Protein AF-A0A9R1AEX3-F1 (afdb_monomer_lite)

Foldseek 3Di:
DVVVVVVVVVVVVVVVVVVVVVVVVVLVVLVVLLVVLVVLLVVLLVVVVVQVVLCDPVNCVPPVVVVLVVLSVVLVVLVVVLVVLVVQLDPVPDPCVVVDPPVPDPRPDSVVSSVSSVVSSVSSVVSVVVCVVVVSPVVSPDPPDDPDDDDDDDDDDDDDDDDDDDDDDDDDDDPPDDDDDDDD

Sequence (184 aa):
MADLVVGLAKSVVEGALTKAQAAIGEEAQLRESAQRDLVFITGEFEMMHSFLNVATAERVENKVVMTWVRQVRELAYDVEDCIEFVVHLDPKTGWWWRMVPSWCIGLPPLDEAVSEIEQLKARVNDVSTRNSRYNLISDSGSKAAVMQQQMAVPGASLGAPAFNMLAESRDAARRQQGLGISPS

Structure (mmCIF, N/CA/C/O backbone):
data_AF-A0A9R1AEX3-F1
#
_entry.id   AF-A0A9R1AEX3-F1
#
loop_
_atom_site.group_PDB
_atom_site.id
_atom_site.type_symbol
_atom_site.label_atom_id
_atom_site.label_alt_id
_atom_site.label_comp_id
_atom_site.label_asym_id
_atom_site.label_entity_id
_atom_site.label_seq_id
_atom_site.pdbx_PDB_ins_code
_atom_site.Cartn_x
_atom_site.Cartn_y
_atom_site.Cartn_z
_atom_site.occupancy
_atom_site.B_iso_or_equiv
_atom_site.auth_seq_id
_atom_site.auth_comp_id
_atom_site.auth_asym_id
_atom_site.auth_atom_id
_atom_site.pdbx_PDB_model_num
ATOM 1 N N . MET A 1 1 ? 35.561 0.125 -42.944 1.00 73.31 1 MET A N 1
ATOM 2 C CA . MET A 1 1 ? 34.476 1.019 -42.468 1.00 73.31 1 MET A CA 1
ATOM 3 C C . MET A 1 1 ? 33.272 0.219 -41.968 1.00 73.31 1 MET A C 1
ATOM 5 O O . MET A 1 1 ? 32.764 0.556 -40.910 1.00 73.31 1 MET A O 1
ATOM 9 N N . ALA A 1 2 ? 32.867 -0.862 -42.652 1.00 84.75 2 ALA A N 1
ATOM 10 C CA . ALA A 1 2 ? 31.771 -1.737 -42.215 1.00 84.75 2 ALA A CA 1
ATOM 11 C C . ALA A 1 2 ? 31.976 -2.354 -40.814 1.00 84.75 2 ALA A C 1
ATOM 13 O O . ALA A 1 2 ? 31.072 -2.267 -39.993 1.00 84.75 2 ALA A O 1
ATOM 14 N N . ASP A 1 3 ? 33.168 -2.870 -40.495 1.00 91.69 3 ASP A N 1
ATOM 15 C CA . ASP A 1 3 ? 33.432 -3.502 -39.186 1.00 91.69 3 ASP A CA 1
ATOM 16 C C . ASP A 1 3 ? 33.276 -2.540 -38.001 1.00 91.69 3 ASP A C 1
ATOM 18 O O . ASP A 1 3 ? 32.793 -2.926 -36.939 1.00 91.69 3 ASP A O 1
ATOM 22 N N . LEU A 1 4 ? 33.627 -1.262 -38.193 1.00 93.81 4 LEU A N 1
ATOM 23 C CA . LEU A 1 4 ? 33.437 -0.221 -37.181 1.00 93.81 4 LEU A CA 1
ATOM 24 C C . LEU A 1 4 ? 31.946 0.046 -36.940 1.00 93.81 4 LEU A C 1
ATOM 26 O O . LEU A 1 4 ? 31.510 0.128 -35.796 1.00 93.81 4 LEU A O 1
ATOM 30 N N . VAL A 1 5 ? 31.160 0.150 -38.015 1.00 94.69 5 VAL A N 1
ATOM 31 C CA . VAL A 1 5 ? 29.707 0.363 -37.936 1.00 94.69 5 VAL A CA 1
ATOM 32 C C . VAL A 1 5 ? 29.021 -0.830 -37.265 1.00 94.69 5 VAL A C 1
ATOM 34 O O . VAL A 1 5 ? 28.188 -0.637 -36.383 1.00 94.69 5 VAL A O 1
ATOM 37 N N . VAL A 1 6 ? 29.411 -2.057 -37.620 1.00 95.19 6 VAL A N 1
ATOM 38 C CA . VAL A 1 6 ? 28.896 -3.286 -36.996 1.00 95.19 6 VAL A CA 1
ATOM 39 C C . VAL A 1 6 ? 29.283 -3.360 -35.514 1.00 95.19 6 VAL A C 1
ATOM 41 O O . VAL A 1 6 ? 28.438 -3.685 -34.681 1.00 95.19 6 VAL A O 1
ATOM 44 N N . GLY A 1 7 ? 30.523 -3.009 -35.160 1.00 97.06 7 GLY A N 1
ATOM 45 C CA . GLY A 1 7 ? 30.983 -2.965 -33.769 1.00 97.06 7 GLY A CA 1
ATOM 46 C C . GLY A 1 7 ? 30.212 -1.957 -32.910 1.00 97.06 7 GLY A C 1
ATOM 47 O O . GLY A 1 7 ? 29.786 -2.288 -31.804 1.00 97.06 7 GLY A O 1
ATOM 48 N N . LEU A 1 8 ? 29.962 -0.753 -33.439 1.00 96.94 8 LEU A N 1
ATOM 49 C CA . LEU A 1 8 ? 29.144 0.266 -32.771 1.00 96.94 8 LEU A CA 1
ATOM 50 C C . LEU A 1 8 ? 27.697 -0.203 -32.590 1.00 96.94 8 LEU A C 1
ATOM 52 O O . LEU A 1 8 ? 27.150 -0.084 -31.496 1.00 96.94 8 LEU A O 1
ATOM 56 N N . ALA A 1 9 ? 27.096 -0.787 -33.631 1.00 96.50 9 ALA A N 1
ATOM 57 C CA . ALA A 1 9 ? 25.741 -1.325 -33.557 1.00 96.50 9 ALA A CA 1
ATOM 58 C C . ALA A 1 9 ? 25.621 -2.410 -32.475 1.00 96.50 9 ALA A C 1
ATOM 60 O O . ALA A 1 9 ? 24.694 -2.370 -31.669 1.00 96.50 9 ALA A O 1
ATOM 61 N N . LYS A 1 10 ? 26.592 -3.330 -32.396 1.00 97.31 10 LYS A N 1
ATOM 62 C CA . LYS A 1 10 ? 26.635 -4.365 -31.354 1.00 97.31 10 LYS A CA 1
ATOM 63 C C . LYS A 1 10 ? 26.680 -3.758 -29.949 1.00 97.31 10 LYS A C 1
ATOM 65 O O . LYS A 1 10 ? 25.880 -4.150 -29.107 1.00 97.31 10 LYS A O 1
ATOM 70 N N . SER A 1 11 ? 27.550 -2.774 -29.716 1.00 97.50 11 SER A N 1
ATOM 71 C CA . SER A 1 11 ? 27.668 -2.116 -28.407 1.00 97.50 11 SER A CA 1
ATOM 72 C C . SER A 1 11 ? 26.379 -1.393 -27.996 1.00 97.50 11 SER A C 1
ATOM 74 O O . SER A 1 11 ? 25.955 -1.492 -26.844 1.00 97.50 11 SER A O 1
ATOM 76 N N . VAL A 1 12 ? 25.712 -0.716 -28.937 1.00 97.00 12 VAL A N 1
ATOM 77 C CA . VAL A 1 12 ? 24.417 -0.065 -28.682 1.00 97.00 12 VAL A CA 1
ATOM 78 C C . VAL A 1 12 ? 23.344 -1.098 -28.328 1.00 97.00 12 VAL A C 1
ATOM 80 O O . VAL A 1 12 ? 22.603 -0.892 -27.367 1.00 97.00 12 VAL A O 1
ATOM 83 N N . VAL A 1 13 ? 23.280 -2.219 -29.056 1.00 97.38 13 VAL A N 1
ATOM 84 C CA . VAL A 1 13 ? 22.321 -3.304 -28.786 1.00 97.38 13 VAL A CA 1
ATOM 85 C C . VAL A 1 13 ? 22.585 -3.960 -27.428 1.00 97.38 13 VAL A C 1
ATOM 87 O O . VAL A 1 13 ? 21.644 -4.141 -26.660 1.00 97.38 13 VAL A O 1
ATOM 90 N N . GLU A 1 14 ? 23.839 -4.263 -27.088 1.00 97.00 14 GLU A N 1
ATOM 91 C CA . GLU A 1 14 ? 24.214 -4.796 -25.769 1.00 97.00 14 GLU A CA 1
ATOM 92 C C . GLU A 1 14 ? 23.839 -3.818 -24.647 1.00 97.00 14 GLU A C 1
ATOM 94 O O . GLU A 1 14 ? 23.222 -4.206 -23.656 1.00 97.00 14 GLU A O 1
ATOM 99 N N . GLY A 1 15 ? 24.129 -2.526 -24.826 1.00 93.25 15 GLY A N 1
ATOM 100 C CA . GLY A 1 15 ? 23.763 -1.487 -23.867 1.00 93.25 15 GLY A CA 1
ATOM 101 C C . GLY A 1 15 ? 22.250 -1.311 -23.699 1.00 93.25 15 GLY A C 1
ATOM 102 O O . GLY A 1 15 ? 21.797 -0.988 -22.599 1.00 93.25 15 GLY A O 1
ATOM 103 N N . ALA A 1 16 ? 21.465 -1.513 -24.760 1.00 92.69 16 ALA A N 1
ATOM 104 C CA . ALA A 1 16 ? 20.005 -1.509 -24.701 1.00 92.69 16 ALA A CA 1
ATOM 105 C C . ALA A 1 16 ? 19.461 -2.765 -24.001 1.00 92.69 16 ALA A C 1
ATOM 107 O O . ALA A 1 16 ? 18.574 -2.647 -23.158 1.00 92.69 16 ALA A O 1
ATOM 108 N N . LEU A 1 17 ? 20.029 -3.944 -24.288 1.00 92.81 17 LEU A N 1
ATOM 109 C CA . LEU A 1 17 ? 19.648 -5.209 -23.655 1.00 92.81 17 LEU A CA 1
ATOM 110 C C . LEU A 1 17 ? 19.867 -5.166 -22.139 1.00 92.81 17 LEU A C 1
ATOM 112 O O . LEU A 1 17 ? 18.959 -5.511 -21.387 1.00 92.81 17 LEU A O 1
ATOM 116 N N . THR A 1 18 ? 21.025 -4.675 -21.689 1.00 90.31 18 THR A N 1
ATOM 117 C CA . THR A 1 18 ? 21.328 -4.524 -20.257 1.00 90.31 18 THR A CA 1
ATOM 118 C C . THR A 1 18 ? 20.331 -3.598 -19.562 1.00 90.31 18 THR A C 1
ATOM 120 O O . THR A 1 18 ? 19.834 -3.926 -18.488 1.00 90.31 18 THR A O 1
ATOM 123 N N . LYS A 1 19 ? 19.986 -2.456 -20.177 1.00 82.44 19 LYS A N 1
ATOM 124 C CA . LYS A 1 19 ? 18.985 -1.537 -19.610 1.00 82.44 19 LYS A CA 1
ATOM 125 C C . LYS A 1 19 ? 17.596 -2.167 -19.547 1.00 82.44 19 LYS A C 1
ATOM 127 O O . LYS A 1 19 ? 16.915 -2.014 -18.541 1.00 82.44 19 LYS A O 1
ATOM 132 N N . ALA A 1 20 ? 17.190 -2.894 -20.588 1.00 81.81 20 ALA A N 1
ATOM 133 C CA . ALA A 1 20 ? 15.907 -3.590 -20.602 1.00 81.81 20 ALA A CA 1
ATOM 134 C C . ALA A 1 20 ? 15.832 -4.663 -19.503 1.00 81.81 20 ALA A C 1
ATOM 136 O O . ALA A 1 20 ? 14.829 -4.752 -18.802 1.00 81.81 20 ALA A O 1
ATOM 137 N N . GLN A 1 21 ? 16.901 -5.441 -19.308 1.00 83.00 21 GLN A N 1
ATOM 138 C CA . GLN A 1 21 ? 16.982 -6.431 -18.229 1.00 83.00 21 GLN A CA 1
ATOM 139 C C . GLN A 1 21 ? 16.918 -5.784 -16.840 1.00 83.00 21 GLN A C 1
ATOM 141 O O . GLN A 1 21 ? 16.213 -6.296 -15.974 1.00 83.00 21 GLN A O 1
ATOM 146 N N . ALA A 1 22 ? 17.611 -4.659 -16.639 1.00 84.31 22 ALA A N 1
ATOM 147 C CA . ALA A 1 22 ? 17.561 -3.914 -15.383 1.00 84.31 22 ALA A CA 1
ATOM 148 C C . ALA A 1 22 ? 16.144 -3.401 -15.081 1.00 84.31 22 ALA A C 1
ATOM 150 O O . ALA A 1 22 ? 15.637 -3.650 -13.993 1.00 84.31 22 ALA A O 1
ATOM 151 N N . ALA A 1 23 ? 15.479 -2.789 -16.068 1.00 79.38 23 ALA A N 1
ATOM 152 C CA . ALA A 1 23 ? 14.111 -2.292 -15.919 1.00 79.38 23 ALA A CA 1
ATOM 153 C C . ALA A 1 23 ? 13.109 -3.414 -15.586 1.00 79.38 23 ALA A C 1
ATOM 155 O O . ALA A 1 23 ? 12.254 -3.240 -14.724 1.00 79.38 23 ALA A O 1
ATOM 156 N N . ILE A 1 24 ? 13.241 -4.593 -16.213 1.00 79.94 24 ILE A N 1
ATOM 157 C CA . ILE A 1 24 ? 12.412 -5.768 -15.883 1.00 79.94 24 ILE A CA 1
ATOM 158 C C . ILE A 1 24 ? 12.639 -6.211 -14.431 1.00 79.94 24 ILE A C 1
ATOM 160 O O . ILE A 1 24 ? 11.687 -6.568 -13.738 1.00 79.94 24 ILE A O 1
ATOM 164 N N . GLY A 1 25 ? 13.896 -6.219 -13.977 1.00 80.50 25 GLY A N 1
ATOM 165 C CA . GLY A 1 25 ? 14.242 -6.590 -12.606 1.00 80.50 25 GLY A CA 1
ATOM 166 C C . GLY A 1 25 ? 13.678 -5.618 -11.569 1.00 80.50 25 GLY A C 1
ATOM 167 O O . GLY A 1 25 ? 13.114 -6.060 -10.572 1.00 80.50 25 GLY A O 1
ATOM 168 N N . GLU A 1 26 ? 13.790 -4.315 -11.822 1.00 84.94 26 GLU A N 1
ATOM 169 C CA . GLU A 1 26 ? 13.255 -3.249 -10.966 1.00 84.94 26 GLU A CA 1
ATOM 170 C C . GLU A 1 26 ? 11.724 -3.316 -10.874 1.00 84.94 26 GLU A C 1
ATOM 172 O O . GLU A 1 26 ? 11.175 -3.386 -9.776 1.00 84.94 26 GLU A O 1
ATOM 177 N N . GLU A 1 27 ? 11.032 -3.436 -12.014 1.00 81.44 27 GLU A N 1
ATOM 178 C CA . GLU A 1 27 ? 9.573 -3.596 -12.051 1.00 81.44 27 GLU A CA 1
ATOM 179 C C . GLU A 1 27 ? 9.115 -4.834 -11.259 1.00 81.44 27 GLU A C 1
ATOM 181 O O . GLU A 1 27 ? 8.119 -4.788 -10.532 1.00 81.44 27 GLU A O 1
ATOM 186 N N . ALA A 1 28 ? 9.844 -5.951 -11.370 1.00 80.75 28 ALA A N 1
ATOM 187 C CA . ALA A 1 28 ? 9.534 -7.169 -10.629 1.00 80.75 28 ALA A CA 1
ATOM 188 C C . ALA A 1 28 ? 9.685 -6.979 -9.110 1.00 80.75 28 ALA A C 1
ATOM 190 O O . ALA A 1 28 ? 8.809 -7.410 -8.359 1.00 80.75 28 ALA A O 1
ATOM 191 N N . GLN A 1 29 ? 10.749 -6.305 -8.662 1.00 88.00 29 GLN A N 1
ATOM 192 C CA . GLN A 1 29 ? 10.980 -6.020 -7.241 1.00 88.00 29 GLN A CA 1
ATOM 193 C C . GLN A 1 29 ? 9.910 -5.098 -6.653 1.00 88.00 29 GLN A C 1
ATOM 195 O O . GLN A 1 29 ? 9.397 -5.366 -5.566 1.00 88.00 29 GLN A O 1
ATOM 200 N N . LEU A 1 30 ? 9.538 -4.045 -7.380 1.00 87.19 30 LEU A N 1
ATOM 201 C CA . LEU A 1 30 ? 8.481 -3.114 -6.983 1.00 87.19 30 LEU A CA 1
ATOM 202 C C . LEU A 1 30 ? 7.139 -3.830 -6.814 1.00 87.19 30 LEU A C 1
ATOM 204 O O . LEU A 1 30 ? 6.473 -3.680 -5.789 1.00 87.19 30 LEU A O 1
ATOM 208 N N . ARG A 1 31 ? 6.773 -4.688 -7.776 1.00 84.75 31 ARG A N 1
ATOM 209 C CA . ARG A 1 31 ? 5.553 -5.508 -7.694 1.00 84.75 31 ARG A CA 1
ATOM 210 C C . ARG A 1 31 ? 5.577 -6.472 -6.514 1.00 84.75 31 ARG A C 1
ATOM 212 O O . ARG A 1 31 ? 4.566 -6.616 -5.833 1.00 84.75 31 ARG A O 1
ATOM 219 N N . GLU A 1 32 ? 6.710 -7.124 -6.267 1.00 88.38 32 GLU A N 1
ATOM 220 C CA . GLU A 1 32 ? 6.867 -8.013 -5.116 1.00 88.38 32 GLU A CA 1
ATOM 221 C C . GLU A 1 32 ? 6.732 -7.245 -3.791 1.00 88.38 32 GLU A C 1
ATOM 223 O O . GLU A 1 32 ? 6.088 -7.731 -2.860 1.00 88.38 32 GLU A O 1
ATOM 228 N N . SER A 1 33 ? 7.300 -6.037 -3.703 1.00 90.44 33 SER A N 1
ATOM 229 C CA . SER A 1 33 ? 7.168 -5.169 -2.527 1.00 90.44 33 SER A CA 1
ATOM 230 C C . SER A 1 33 ? 5.717 -4.757 -2.286 1.00 90.44 33 SER A C 1
ATOM 232 O O . SER A 1 33 ? 5.183 -5.020 -1.208 1.00 90.44 33 SER A O 1
ATOM 234 N N . ALA A 1 34 ? 5.041 -4.233 -3.314 1.00 88.62 34 ALA A N 1
ATOM 235 C CA . ALA A 1 34 ? 3.622 -3.886 -3.248 1.00 88.62 34 ALA A CA 1
ATOM 236 C C . ALA A 1 34 ? 2.760 -5.081 -2.824 1.00 88.62 34 ALA A C 1
ATOM 238 O O . ALA A 1 34 ? 1.894 -4.952 -1.962 1.00 88.62 34 ALA A O 1
ATOM 239 N N . GLN A 1 35 ? 3.013 -6.269 -3.384 1.00 87.50 35 GLN A N 1
ATOM 240 C CA . GLN A 1 35 ? 2.279 -7.476 -3.015 1.00 87.50 35 GLN A CA 1
ATOM 241 C C . GLN A 1 35 ? 2.471 -7.831 -1.535 1.00 87.50 35 GLN A C 1
ATOM 243 O O . GLN A 1 35 ? 1.492 -8.139 -0.853 1.00 87.50 35 GLN A O 1
ATOM 248 N N . ARG A 1 36 ? 3.709 -7.791 -1.024 1.00 94.94 36 ARG A N 1
ATOM 249 C CA . ARG A 1 36 ? 3.991 -8.049 0.399 1.00 94.94 36 ARG A CA 1
ATOM 250 C C . ARG A 1 36 ? 3.251 -7.065 1.303 1.00 94.94 36 ARG A C 1
ATOM 252 O O . ARG A 1 36 ? 2.698 -7.473 2.325 1.00 94.94 36 ARG A O 1
ATOM 259 N N . ASP A 1 37 ? 3.206 -5.801 0.911 1.00 94.62 37 ASP A N 1
ATOM 260 C CA . ASP A 1 37 ? 2.566 -4.751 1.693 1.00 94.62 37 ASP A CA 1
ATOM 261 C C . ASP A 1 37 ? 1.041 -4.867 1.679 1.00 94.62 37 ASP A C 1
ATOM 263 O O . ASP A 1 37 ? 0.418 -4.790 2.736 1.00 94.62 37 ASP A O 1
ATOM 267 N N . LEU A 1 38 ? 0.439 -5.185 0.531 1.00 90.38 38 LEU A N 1
ATOM 268 C CA . LEU A 1 38 ? -0.996 -5.465 0.427 1.00 90.38 38 LEU A CA 1
ATOM 269 C C . LEU A 1 38 ? -1.420 -6.680 1.263 1.00 90.38 38 LEU A C 1
ATOM 271 O O . LEU A 1 38 ? -2.473 -6.650 1.903 1.00 90.38 38 LEU A O 1
ATOM 275 N N . VAL A 1 39 ? -0.600 -7.736 1.308 1.00 91.69 39 VAL A N 1
ATOM 276 C CA . VAL A 1 39 ? -0.853 -8.901 2.174 1.00 91.69 39 VAL A CA 1
ATOM 277 C C . VAL A 1 39 ? -0.841 -8.498 3.650 1.00 91.69 39 VAL A C 1
ATOM 279 O O . VAL A 1 39 ? -1.735 -8.895 4.396 1.00 91.69 39 VAL A O 1
ATOM 282 N N . PHE A 1 40 ? 0.129 -7.679 4.071 1.00 95.19 40 PHE A N 1
ATOM 283 C CA . PHE A 1 40 ? 0.179 -7.154 5.438 1.00 95.19 40 PHE A CA 1
ATOM 284 C C . PHE A 1 40 ? -1.059 -6.311 5.772 1.00 95.19 40 PHE A C 1
ATOM 286 O O . PHE A 1 40 ? -1.709 -6.553 6.789 1.00 95.19 40 PHE A O 1
ATOM 293 N N . ILE A 1 41 ? -1.410 -5.359 4.901 1.00 94.38 41 ILE A N 1
ATOM 294 C CA . ILE A 1 41 ? -2.579 -4.485 5.073 1.00 94.38 41 ILE A CA 1
ATOM 295 C C . ILE A 1 41 ? -3.849 -5.329 5.219 1.00 94.38 41 ILE A C 1
ATOM 297 O O . ILE A 1 41 ? -4.641 -5.090 6.126 1.00 94.38 41 ILE A O 1
ATOM 301 N N . THR A 1 42 ? -4.012 -6.351 4.375 1.00 92.38 42 THR A N 1
ATOM 302 C CA . THR A 1 42 ? -5.172 -7.254 4.417 1.00 92.38 42 THR A CA 1
ATOM 303 C C . THR A 1 42 ? -5.289 -7.949 5.774 1.00 92.38 42 THR A C 1
ATOM 305 O O . THR A 1 42 ? -6.352 -7.898 6.388 1.00 92.38 42 THR A O 1
ATOM 308 N N . GLY A 1 43 ? -4.201 -8.533 6.287 1.00 93.62 43 GLY A N 1
ATOM 309 C CA . GLY A 1 43 ? -4.217 -9.212 7.588 1.00 93.62 43 GLY A CA 1
ATOM 310 C C . GLY A 1 43 ? -4.547 -8.278 8.760 1.00 93.62 43 GLY A C 1
ATOM 311 O O . GLY A 1 43 ? -5.314 -8.634 9.655 1.00 93.62 43 GLY A O 1
ATOM 312 N N . GLU A 1 44 ? -4.034 -7.047 8.740 1.00 95.56 44 GLU A N 1
ATOM 313 C CA . GLU A 1 44 ? -4.370 -6.047 9.760 1.00 95.56 44 GLU A CA 1
ATOM 314 C C . GLU A 1 44 ? -5.845 -5.633 9.685 1.00 95.56 44 GLU A C 1
ATOM 316 O O . GLU A 1 44 ? -6.518 -5.526 10.712 1.00 95.56 44 GLU A O 1
ATOM 321 N N . PHE A 1 45 ? -6.388 -5.465 8.478 1.00 94.44 45 PHE A N 1
ATOM 322 C CA . PHE A 1 45 ? -7.806 -5.169 8.284 1.00 94.44 45 PHE A CA 1
ATOM 323 C C . PHE A 1 45 ? -8.720 -6.314 8.722 1.00 94.44 45 PHE A C 1
ATOM 325 O O . PHE A 1 45 ? -9.781 -6.053 9.291 1.00 94.44 45 PHE A O 1
ATOM 332 N N . GLU A 1 46 ? -8.315 -7.572 8.539 1.00 93.38 46 GLU A N 1
ATOM 333 C CA . GLU A 1 46 ? -9.039 -8.732 9.072 1.00 93.38 46 GLU A CA 1
ATOM 334 C C . GLU A 1 46 ? -9.120 -8.692 10.606 1.00 93.38 46 GLU A C 1
ATOM 336 O O . GLU A 1 46 ? -10.189 -8.921 11.189 1.00 93.38 46 GLU A O 1
ATOM 341 N N . MET A 1 47 ? -8.019 -8.335 11.274 1.00 91.44 47 MET A N 1
ATOM 342 C CA . MET A 1 47 ? -7.985 -8.146 12.728 1.00 91.44 47 MET A CA 1
ATOM 343 C C . MET A 1 47 ? -8.860 -6.972 13.174 1.00 91.44 47 MET A C 1
ATOM 345 O O . MET A 1 47 ? -9.642 -7.102 14.122 1.00 91.44 47 MET A O 1
ATOM 349 N N . MET A 1 48 ? -8.778 -5.837 12.477 1.00 92.44 48 MET A N 1
ATOM 350 C CA . MET A 1 48 ? -9.594 -4.661 12.778 1.00 92.44 48 MET A CA 1
ATOM 351 C C . MET A 1 48 ? -11.089 -4.956 12.600 1.00 92.44 48 MET A C 1
ATOM 353 O O . MET A 1 48 ? -11.888 -4.636 13.480 1.00 92.44 48 MET A O 1
ATOM 357 N N . HIS A 1 49 ? -11.469 -5.629 11.513 1.00 90.94 49 HIS A N 1
ATOM 358 C CA . HIS A 1 49 ? -12.841 -6.062 11.256 1.00 90.94 49 HIS A CA 1
ATOM 359 C C . HIS A 1 49 ? -13.347 -7.029 12.335 1.00 90.94 49 HIS A C 1
ATOM 361 O O . HIS A 1 49 ? -14.454 -6.866 12.850 1.00 90.94 49 HIS A O 1
ATOM 367 N N . SER A 1 50 ? -12.518 -7.992 12.745 1.00 89.31 50 SER A N 1
ATOM 368 C CA . SER A 1 50 ? -12.850 -8.924 13.828 1.00 89.31 50 SER A CA 1
ATOM 369 C C . SER A 1 50 ? -13.121 -8.197 15.144 1.00 89.31 50 SER A C 1
ATOM 371 O O . SER A 1 50 ? -14.102 -8.501 15.823 1.00 89.31 50 SER A O 1
ATOM 373 N N . PHE A 1 51 ? -12.308 -7.191 15.484 1.00 84.56 51 PHE A N 1
ATOM 374 C CA . PHE A 1 51 ? -12.562 -6.352 16.654 1.00 84.56 51 PHE A CA 1
ATOM 375 C C . PHE A 1 51 ? -13.890 -5.592 16.544 1.00 84.56 51 PHE A C 1
ATOM 377 O O . PHE A 1 51 ? -14.658 -5.563 17.506 1.00 84.56 51 PHE A O 1
ATOM 384 N N . LEU A 1 52 ? -14.179 -4.990 15.385 1.00 87.19 52 LEU A N 1
ATOM 385 C CA . LEU A 1 52 ? -15.425 -4.248 15.176 1.00 87.19 52 LEU A CA 1
ATOM 386 C C . LEU A 1 52 ? -16.661 -5.143 15.347 1.00 87.19 52 LEU A C 1
ATOM 388 O O . LEU A 1 52 ? -17.656 -4.689 15.904 1.00 87.19 52 LEU A O 1
ATOM 392 N N . ASN A 1 53 ? -16.581 -6.417 14.954 1.00 83.94 53 ASN A N 1
ATOM 393 C CA . ASN A 1 53 ? -17.679 -7.377 15.107 1.00 83.94 53 ASN A CA 1
ATOM 394 C C . ASN A 1 53 ? -17.949 -7.790 16.562 1.00 83.94 53 ASN A C 1
ATOM 396 O O . ASN A 1 53 ? -19.077 -8.153 16.891 1.00 83.94 53 ASN A O 1
ATOM 400 N N . VAL A 1 54 ? -16.942 -7.742 17.439 1.00 77.94 54 VAL A N 1
ATOM 401 C CA . VAL A 1 54 ? -17.102 -8.064 18.872 1.00 77.94 54 VAL A CA 1
ATOM 402 C C . VAL A 1 54 ? -17.329 -6.828 19.747 1.00 77.94 54 VAL A C 1
ATOM 404 O O . VAL A 1 54 ? -17.643 -6.960 20.932 1.00 77.94 54 VAL A O 1
ATOM 407 N N . ALA A 1 55 ? -17.181 -5.622 19.195 1.00 72.31 55 ALA A N 1
ATOM 408 C CA . ALA A 1 55 ? -17.446 -4.382 19.909 1.00 72.31 55 ALA A CA 1
ATOM 409 C C . ALA A 1 55 ? -18.955 -4.242 20.188 1.00 72.31 55 ALA A C 1
ATOM 411 O O . ALA A 1 55 ? -19.748 -3.895 19.316 1.00 72.31 55 ALA A O 1
ATOM 412 N N . THR A 1 56 ? -19.371 -4.526 21.425 1.00 68.75 56 THR A N 1
ATOM 413 C CA . THR A 1 56 ? -20.768 -4.376 21.861 1.00 68.75 56 THR A CA 1
ATOM 414 C C . THR A 1 56 ? -21.165 -2.903 21.974 1.00 68.75 56 THR A C 1
ATOM 416 O O . THR A 1 56 ? -20.319 -2.048 22.234 1.00 68.75 56 THR A O 1
ATOM 419 N N . ALA A 1 57 ? -22.465 -2.597 21.869 1.00 61.44 57 ALA A N 1
ATOM 420 C CA . ALA A 1 57 ? -22.991 -1.236 22.049 1.00 61.44 57 ALA A CA 1
ATOM 421 C C . ALA A 1 57 ? -22.551 -0.582 23.381 1.00 61.44 57 ALA A C 1
ATOM 423 O O . ALA A 1 57 ? -22.312 0.619 23.426 1.00 61.44 57 ALA A O 1
ATOM 424 N N . GLU A 1 58 ? -22.349 -1.381 24.434 1.00 58.38 58 GLU A N 1
ATOM 425 C CA . GLU A 1 58 ? -21.860 -0.940 25.751 1.00 58.38 58 GLU A CA 1
ATOM 426 C C . GLU A 1 58 ? -20.376 -0.499 25.721 1.00 58.38 58 GLU A C 1
ATOM 428 O O . GLU A 1 58 ? -19.981 0.425 26.427 1.00 58.38 58 GLU A O 1
ATOM 433 N N . ARG A 1 59 ? -19.533 -1.092 24.856 1.00 64.06 59 ARG A N 1
ATOM 434 C CA . ARG A 1 59 ? -18.134 -0.655 24.646 1.00 64.06 59 ARG A CA 1
ATOM 435 C C . ARG A 1 59 ? -18.027 0.632 23.835 1.00 64.06 59 ARG A C 1
ATOM 437 O O . ARG A 1 59 ? -17.033 1.344 23.961 1.00 64.06 59 ARG A O 1
ATOM 444 N N . VAL A 1 60 ? -19.026 0.932 23.009 1.00 59.69 60 VAL A N 1
ATOM 445 C CA . VAL A 1 60 ? -19.065 2.132 22.158 1.00 59.69 60 VAL A CA 1
ATOM 446 C C . VAL A 1 60 ? -19.301 3.406 22.990 1.00 59.69 60 VAL A C 1
ATOM 448 O O . VAL A 1 60 ? -18.973 4.503 22.547 1.00 59.69 60 VAL A O 1
ATOM 451 N N . GLU A 1 61 ? -19.740 3.289 24.247 1.00 68.44 61 GLU A N 1
ATOM 452 C CA . GLU A 1 61 ? -19.745 4.416 25.194 1.00 68.44 61 GLU A CA 1
ATOM 453 C C . GLU A 1 61 ? -18.323 4.852 25.609 1.00 68.44 61 GLU A C 1
ATOM 455 O O . GLU A 1 61 ? -18.107 5.989 26.044 1.00 68.44 61 GLU A O 1
ATOM 460 N N . ASN A 1 62 ? -17.312 3.991 25.423 1.00 82.19 62 ASN A N 1
ATOM 461 C CA . ASN A 1 62 ? -15.916 4.349 25.647 1.00 82.19 62 ASN A CA 1
ATOM 462 C C . ASN A 1 62 ? -15.394 5.240 24.504 1.00 82.19 62 ASN A C 1
ATOM 464 O O . ASN A 1 62 ? -15.186 4.799 23.371 1.00 82.19 62 ASN A O 1
ATOM 468 N N . LYS A 1 63 ? -15.091 6.504 24.829 1.00 85.62 63 LYS A N 1
ATOM 469 C CA . LYS A 1 63 ? -14.581 7.504 23.873 1.00 85.62 63 LYS A CA 1
ATOM 470 C C . LYS A 1 63 ? -13.302 7.077 23.141 1.00 85.62 63 LYS A C 1
ATOM 472 O O . LYS A 1 63 ? -13.090 7.490 21.999 1.00 85.62 63 LYS A O 1
ATOM 477 N N . VAL A 1 64 ? -12.450 6.264 23.767 1.00 85.31 64 VAL A N 1
ATOM 478 C CA . VAL A 1 64 ? -11.212 5.765 23.147 1.00 85.31 64 VAL A CA 1
ATOM 479 C C . VAL A 1 64 ? -11.535 4.718 22.082 1.00 85.31 64 VAL A C 1
ATOM 481 O O . VAL A 1 64 ? -11.001 4.797 20.977 1.00 85.31 64 VAL A O 1
ATOM 484 N N . VAL A 1 65 ? -12.470 3.806 22.372 1.00 85.31 65 VAL A N 1
ATOM 485 C CA . VAL A 1 65 ? -12.965 2.816 21.400 1.00 85.31 65 VAL A CA 1
ATOM 486 C C . VAL A 1 65 ? -13.616 3.530 20.219 1.00 85.31 65 VAL A C 1
ATOM 488 O O . VAL A 1 65 ? -13.257 3.261 19.080 1.00 85.31 65 VAL A O 1
ATOM 491 N N . MET A 1 66 ? -14.477 4.520 20.471 1.00 87.50 66 MET A N 1
ATOM 492 C CA . MET A 1 66 ? -15.079 5.339 19.410 1.00 87.50 66 MET A CA 1
ATOM 493 C C . MET A 1 66 ? -14.046 6.061 18.539 1.00 87.50 66 MET A C 1
ATOM 495 O O . MET A 1 66 ? -14.188 6.121 17.318 1.00 87.50 66 MET A O 1
ATOM 499 N N . THR A 1 67 ? -12.984 6.588 19.150 1.00 90.25 67 THR A N 1
ATOM 500 C CA . THR A 1 67 ? -11.891 7.231 18.410 1.00 90.25 67 THR A CA 1
ATOM 501 C C . THR A 1 67 ? -11.178 6.235 17.504 1.00 90.25 67 THR A C 1
ATOM 503 O O . THR A 1 67 ? -10.880 6.562 16.357 1.00 90.25 67 THR A O 1
ATOM 506 N N . TRP A 1 68 ? -10.929 5.023 17.994 1.00 91.00 68 TRP A N 1
ATOM 507 C CA . TRP A 1 68 ? -10.299 3.976 17.202 1.00 91.00 68 TRP A CA 1
ATOM 508 C C . TRP A 1 68 ? -11.209 3.487 16.067 1.00 91.00 68 TRP A C 1
ATOM 510 O O . TRP A 1 68 ? -10.753 3.404 14.933 1.00 91.00 68 TRP A O 1
ATOM 520 N N . VAL A 1 69 ? -12.509 3.284 16.317 1.00 90.19 69 VAL A N 1
ATOM 521 C CA . VAL A 1 69 ? -13.500 2.934 15.279 1.00 90.19 69 VAL A CA 1
ATOM 522 C C . VAL A 1 69 ? -13.526 3.984 14.165 1.00 90.19 69 VAL A C 1
ATOM 524 O O . VAL A 1 69 ? -13.519 3.634 12.986 1.00 90.19 69 VAL A O 1
ATOM 527 N N . ARG A 1 70 ? -13.511 5.277 14.521 1.00 92.31 70 ARG A N 1
ATOM 528 C CA . ARG A 1 70 ? -13.416 6.368 13.539 1.00 92.31 70 ARG A CA 1
ATOM 529 C C . ARG A 1 70 ? -12.147 6.252 12.693 1.00 92.31 70 ARG A C 1
ATOM 531 O O . ARG A 1 70 ? -12.225 6.386 11.481 1.00 92.31 70 ARG A O 1
ATOM 538 N N . GLN A 1 71 ? -11.003 5.981 13.315 1.00 93.94 71 GLN A N 1
ATOM 539 C CA . GLN A 1 71 ? -9.731 5.854 12.601 1.00 93.94 71 GLN A CA 1
ATOM 540 C C . GLN A 1 71 ? -9.680 4.628 11.691 1.00 93.94 71 GLN A C 1
ATOM 542 O O . GLN A 1 71 ? -9.124 4.720 10.607 1.00 93.94 71 GLN A O 1
ATOM 547 N N . VAL A 1 72 ? -10.267 3.500 12.098 1.00 94.12 72 VAL A N 1
ATOM 548 C CA . VAL A 1 72 ? -10.386 2.316 11.232 1.00 94.12 72 VAL A CA 1
ATOM 549 C C . VAL A 1 72 ? -11.289 2.608 10.035 1.00 94.12 72 VAL A C 1
ATOM 551 O O . VAL A 1 72 ? -10.983 2.190 8.925 1.00 94.12 72 VAL A O 1
ATOM 554 N N . ARG A 1 73 ? -12.372 3.373 10.227 1.00 93.88 73 ARG A N 1
ATOM 555 C CA . ARG A 1 73 ? -13.207 3.846 9.114 1.00 93.88 73 ARG A CA 1
ATOM 556 C C . ARG A 1 73 ? -12.430 4.762 8.166 1.00 93.88 73 ARG A C 1
ATOM 558 O O . ARG A 1 73 ? -12.541 4.583 6.963 1.00 93.88 73 ARG A O 1
ATOM 565 N N . GLU A 1 74 ? -11.685 5.733 8.691 1.00 95.12 74 GLU A N 1
ATOM 566 C CA . GLU A 1 74 ? -10.831 6.615 7.878 1.00 95.12 74 GLU A CA 1
ATOM 567 C C . GLU A 1 74 ? -9.822 5.792 7.070 1.00 95.12 74 GLU A C 1
ATOM 569 O O . GLU A 1 74 ? -9.741 5.954 5.860 1.00 95.12 74 GLU A O 1
ATOM 574 N N . LEU A 1 75 ? -9.174 4.822 7.719 1.00 95.19 75 LEU A N 1
ATOM 575 C CA . LEU A 1 75 ? -8.242 3.900 7.079 1.00 95.19 75 LEU A CA 1
ATOM 576 C C . LEU A 1 75 ? -8.893 3.072 5.965 1.00 95.19 75 LEU A C 1
ATOM 578 O O . LEU A 1 75 ? -8.253 2.798 4.957 1.00 95.19 75 LEU A O 1
ATOM 582 N N . ALA A 1 76 ? -10.155 2.669 6.132 1.00 92.44 76 ALA A N 1
ATOM 583 C CA . ALA A 1 76 ? -10.892 1.944 5.101 1.00 92.44 76 ALA A CA 1
ATOM 584 C C . ALA A 1 76 ? -11.125 2.796 3.843 1.00 92.44 76 ALA A C 1
ATOM 586 O O . ALA A 1 76 ? -11.020 2.260 2.744 1.00 92.44 76 ALA A O 1
ATOM 587 N N . TYR A 1 77 ? -11.382 4.101 3.996 1.00 91.38 77 TYR A N 1
ATOM 588 C CA . TYR A 1 77 ? -11.444 5.018 2.852 1.00 91.38 77 TYR A CA 1
ATOM 589 C C . TYR A 1 77 ? -10.079 5.167 2.181 1.00 91.38 77 TYR A C 1
ATOM 591 O O . TYR A 1 77 ? -9.995 5.100 0.964 1.00 91.38 77 TYR A O 1
ATOM 599 N N . ASP A 1 78 ? -8.994 5.254 2.955 1.00 90.75 78 ASP A N 1
ATOM 600 C CA . ASP A 1 78 ? -7.650 5.324 2.365 1.00 90.75 78 ASP A CA 1
ATOM 601 C C . ASP A 1 78 ? -7.288 4.054 1.571 1.00 90.75 78 ASP A C 1
ATOM 603 O O . ASP A 1 78 ? -6.584 4.125 0.566 1.00 90.75 78 ASP A O 1
ATOM 607 N N . VAL A 1 79 ? -7.756 2.878 2.013 1.00 88.94 79 VAL A N 1
ATOM 608 C CA . VAL A 1 79 ? -7.611 1.625 1.252 1.00 88.94 79 VAL A CA 1
ATOM 609 C C . VAL A 1 79 ? -8.411 1.681 -0.047 1.00 88.94 79 VAL A C 1
ATOM 611 O O . VAL A 1 79 ? -7.900 1.253 -1.079 1.00 88.94 79 VAL A O 1
ATOM 614 N N . GLU A 1 80 ? -9.647 2.180 -0.006 1.00 86.69 80 GLU A N 1
ATOM 615 C CA . GLU A 1 80 ? -10.493 2.348 -1.193 1.00 86.69 80 GLU A CA 1
ATOM 616 C C . GLU A 1 80 ? -9.820 3.271 -2.219 1.00 86.69 80 GLU A C 1
ATOM 618 O O . GLU A 1 80 ? -9.643 2.863 -3.368 1.00 86.69 80 GLU A O 1
ATOM 623 N N . ASP A 1 81 ? -9.332 4.432 -1.775 1.00 84.56 81 ASP A N 1
ATOM 624 C CA . ASP A 1 81 ? -8.614 5.403 -2.607 1.00 84.56 81 ASP A CA 1
ATOM 625 C C . ASP A 1 81 ? -7.320 4.804 -3.190 1.00 84.56 81 ASP A C 1
ATOM 627 O O . ASP A 1 81 ? -7.009 4.984 -4.368 1.00 84.56 81 ASP A O 1
ATOM 631 N N . CYS A 1 82 ? -6.568 4.036 -2.392 1.00 83.50 82 CYS A N 1
ATOM 632 C CA . CYS A 1 82 ? -5.344 3.373 -2.845 1.00 83.50 82 CYS A CA 1
ATOM 633 C C . CYS A 1 82 ? -5.631 2.286 -3.894 1.00 83.50 82 CYS A C 1
ATOM 635 O O . CYS A 1 82 ? -4.916 2.178 -4.892 1.00 83.50 82 CYS A O 1
ATOM 637 N N . ILE A 1 83 ? -6.694 1.493 -3.715 1.00 78.56 83 ILE A N 1
ATOM 638 C CA . ILE A 1 83 ? -7.120 0.497 -4.708 1.00 78.56 83 ILE A CA 1
ATOM 639 C C . ILE A 1 83 ? -7.576 1.193 -5.988 1.00 78.56 83 ILE A C 1
ATOM 641 O O . ILE A 1 83 ? -7.198 0.755 -7.075 1.00 78.56 83 ILE A O 1
ATOM 645 N N . GLU A 1 84 ? -8.361 2.267 -5.876 1.00 76.75 84 GLU A N 1
ATOM 646 C CA . GLU A 1 84 ? -8.778 3.057 -7.029 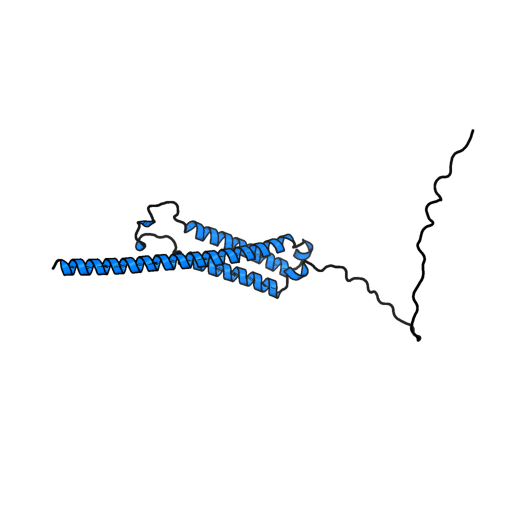1.00 76.75 84 GLU A CA 1
ATOM 647 C C . GLU A 1 84 ? -7.551 3.575 -7.783 1.00 76.75 84 GLU A C 1
ATOM 649 O O . GLU A 1 84 ? -7.446 3.350 -8.989 1.00 76.75 84 GLU A O 1
ATOM 654 N N . PHE A 1 85 ? -6.580 4.160 -7.079 1.00 72.00 85 PHE A N 1
ATOM 655 C CA . PHE A 1 85 ? -5.325 4.615 -7.667 1.00 72.00 85 PHE A CA 1
ATOM 656 C C . PHE A 1 85 ? -4.622 3.483 -8.424 1.00 72.00 85 PHE A C 1
ATOM 658 O O . PHE A 1 85 ? -4.410 3.606 -9.626 1.00 72.00 85 PHE A O 1
ATOM 665 N N . VAL A 1 86 ? -4.356 2.345 -7.772 1.00 68.69 86 VAL A N 1
ATOM 666 C CA . VAL A 1 86 ? -3.622 1.201 -8.349 1.00 68.69 86 VAL A CA 1
ATOM 667 C C . VAL A 1 86 ? -4.348 0.562 -9.538 1.00 68.69 86 VAL A C 1
ATOM 669 O O . VAL A 1 86 ? -3.702 0.183 -10.516 1.00 68.69 86 VAL A O 1
ATOM 672 N N . VAL A 1 87 ? -5.678 0.435 -9.500 1.00 66.06 87 VAL A N 1
ATOM 673 C CA . VAL A 1 87 ? -6.462 -0.130 -10.615 1.00 66.06 87 VAL A CA 1
ATOM 674 C C . VAL A 1 87 ? -6.398 0.772 -11.847 1.00 66.06 87 VAL A C 1
ATOM 676 O O . VAL A 1 87 ? -6.286 0.269 -12.966 1.00 66.06 87 VAL A O 1
ATOM 679 N N . HIS A 1 88 ? -6.392 2.094 -11.661 1.00 60.50 88 HIS A N 1
ATOM 680 C CA . HIS A 1 88 ? -6.196 3.038 -12.761 1.00 60.50 88 HIS A CA 1
ATOM 681 C C . HIS A 1 88 ? -4.776 2.975 -13.364 1.00 60.50 88 HIS A C 1
ATOM 683 O O . HIS A 1 88 ? -4.577 3.438 -14.488 1.00 60.50 88 HIS A O 1
ATOM 689 N N . LEU A 1 89 ? -3.810 2.342 -12.682 1.00 58.84 89 LEU A N 1
ATOM 690 C CA . LEU A 1 89 ? -2.459 2.071 -13.199 1.00 58.84 89 LEU A CA 1
ATOM 691 C C . LEU A 1 89 ? -2.338 0.767 -13.984 1.00 58.84 89 LEU A C 1
ATOM 693 O O . LEU A 1 89 ? -1.240 0.466 -14.448 1.00 58.84 89 LEU A O 1
ATOM 697 N N . ASP A 1 90 ? -3.403 -0.031 -14.120 1.00 55.53 90 ASP A N 1
ATOM 698 C CA . ASP A 1 90 ? -3.358 -1.301 -14.847 1.00 55.53 90 ASP A CA 1
ATOM 699 C C . ASP A 1 90 ? -3.807 -1.130 -16.318 1.00 55.53 90 ASP A C 1
ATOM 701 O O . ASP A 1 90 ? -4.992 -1.266 -16.630 1.00 55.53 90 ASP A O 1
ATOM 705 N N . PRO A 1 91 ? -2.895 -0.894 -17.287 1.00 52.59 91 PRO A N 1
ATOM 706 C CA . PRO A 1 91 ? -3.217 -0.773 -18.713 1.00 52.59 91 PRO A CA 1
ATOM 707 C C . PRO A 1 91 ? -3.486 -2.130 -19.389 1.00 52.59 91 PRO A C 1
ATOM 709 O O . PRO A 1 91 ? -3.267 -2.287 -20.596 1.00 52.59 91 PRO A O 1
ATOM 712 N N . LYS A 1 92 ? -3.952 -3.147 -18.652 1.00 48.56 92 LYS A N 1
ATOM 713 C CA . LYS A 1 92 ? -4.209 -4.517 -19.142 1.00 48.56 92 LYS A CA 1
ATOM 714 C C . LYS A 1 92 ? -5.271 -4.643 -20.250 1.00 48.56 92 LYS A C 1
ATOM 716 O O . LYS A 1 92 ? -5.635 -5.757 -20.616 1.00 48.56 92 LYS A O 1
ATOM 721 N N . THR A 1 93 ? -5.721 -3.554 -20.867 1.00 49.03 93 THR A N 1
ATOM 722 C CA . THR A 1 93 ? -6.645 -3.566 -22.012 1.00 49.03 93 THR A CA 1
ATOM 723 C C . THR A 1 93 ? -5.969 -3.600 -23.390 1.00 49.03 93 THR A C 1
ATOM 725 O O . THR A 1 93 ? -6.675 -3.678 -24.393 1.00 49.03 93 THR A O 1
ATOM 728 N N . GLY A 1 94 ? -4.632 -3.621 -23.505 1.00 44.84 94 GLY A N 1
ATOM 729 C CA . GLY A 1 94 ? -3.990 -3.700 -24.828 1.00 44.84 94 GLY A CA 1
ATOM 730 C C . GLY A 1 94 ? -2.645 -4.421 -24.863 1.00 44.84 94 GLY A C 1
ATOM 731 O O . GLY A 1 94 ? -1.647 -3.963 -24.319 1.00 44.84 94 GLY A O 1
ATOM 732 N N . TRP A 1 95 ? -2.573 -5.517 -25.620 1.00 44.88 95 TRP A N 1
ATOM 733 C CA . TRP A 1 95 ? -1.333 -6.263 -25.896 1.00 44.88 95 TRP A CA 1
ATOM 734 C C . TRP A 1 95 ? -0.243 -5.407 -26.592 1.00 44.88 95 TRP A C 1
ATOM 736 O O . TRP A 1 95 ? 0.927 -5.776 -26.640 1.00 44.88 95 TRP A O 1
ATOM 746 N N . TRP A 1 96 ? -0.639 -4.244 -27.111 1.00 46.44 96 TRP A N 1
ATOM 747 C CA . TRP A 1 96 ? 0.097 -3.358 -28.007 1.00 46.44 96 TRP A CA 1
ATOM 748 C C . TRP A 1 96 ? 0.940 -2.346 -27.210 1.00 46.44 96 TRP A C 1
ATOM 750 O O . TRP A 1 96 ? 1.924 -1.818 -27.719 1.00 46.44 96 TRP A O 1
ATOM 760 N N . TRP A 1 97 ? 0.618 -2.143 -25.927 1.00 48.28 97 TRP A N 1
ATOM 761 C CA . TRP A 1 97 ? 1.309 -1.211 -25.031 1.00 48.28 97 TRP A CA 1
ATOM 762 C C . TRP A 1 97 ? 2.717 -1.674 -24.636 1.00 48.28 97 TRP A C 1
ATOM 764 O O . TRP A 1 97 ? 3.578 -0.844 -24.375 1.00 48.28 97 TRP A O 1
ATOM 774 N N . ARG A 1 98 ? 3.007 -2.984 -24.711 1.00 52.75 98 ARG A N 1
ATOM 775 C CA . ARG A 1 98 ? 4.372 -3.527 -24.543 1.00 52.75 98 ARG A CA 1
ATOM 776 C C . ARG A 1 98 ? 5.345 -3.112 -25.656 1.00 52.75 98 ARG A C 1
ATOM 778 O O . ARG A 1 98 ? 6.543 -3.327 -25.514 1.00 52.75 98 ARG A O 1
ATOM 785 N N . MET A 1 99 ? 4.839 -2.561 -26.761 1.00 54.06 99 MET A N 1
ATOM 786 C CA . MET A 1 99 ? 5.633 -2.108 -27.909 1.00 54.06 99 MET A CA 1
ATOM 787 C C . MET A 1 99 ? 5.832 -0.586 -27.939 1.00 54.06 99 MET A C 1
ATOM 789 O O . MET A 1 99 ? 6.509 -0.082 -28.833 1.00 54.06 99 MET A O 1
ATOM 793 N N . VAL A 1 100 ? 5.256 0.157 -26.987 1.00 47.88 100 VAL A N 1
ATOM 794 C CA . VAL A 1 100 ? 5.384 1.617 -26.925 1.00 47.88 100 VAL A CA 1
ATOM 795 C C . VAL A 1 100 ? 6.601 1.972 -26.060 1.00 47.88 100 VAL A C 1
ATOM 797 O O . VAL A 1 100 ? 6.685 1.515 -24.920 1.00 47.88 100 VAL A O 1
ATOM 800 N N . PRO A 1 101 ? 7.570 2.761 -26.561 1.00 46.88 101 PRO A N 1
ATOM 801 C CA . PRO A 1 101 ? 8.740 3.132 -25.774 1.00 46.88 101 PRO A CA 1
ATOM 802 C C . PRO A 1 101 ? 8.334 3.964 -24.543 1.00 46.88 101 PRO A C 1
ATOM 804 O O . PRO A 1 101 ? 7.483 4.846 -24.641 1.00 46.88 101 PRO A O 1
ATOM 807 N N . SER A 1 102 ? 8.973 3.697 -23.398 1.00 45.88 102 SER A N 1
ATOM 808 C CA . SER A 1 102 ? 8.627 4.209 -22.052 1.00 45.88 102 SER A CA 1
ATOM 809 C C . SER A 1 102 ? 8.425 5.737 -21.956 1.00 45.88 102 SER A C 1
ATOM 811 O O . SER A 1 102 ? 7.573 6.201 -21.210 1.00 45.88 102 SER A O 1
ATOM 813 N N . TRP A 1 103 ? 9.096 6.534 -22.794 1.00 42.56 103 TRP A N 1
ATOM 814 C CA . TRP A 1 103 ? 8.913 7.996 -22.859 1.00 42.56 103 TRP A CA 1
ATOM 815 C C . TRP A 1 103 ? 7.554 8.490 -23.408 1.00 42.56 103 TRP A C 1
ATOM 817 O O . TRP A 1 103 ? 7.306 9.693 -23.392 1.00 42.56 103 TRP A O 1
ATOM 827 N N . CYS A 1 104 ? 6.685 7.611 -23.922 1.00 39.81 104 CYS A N 1
ATOM 828 C CA . CYS A 1 104 ? 5.432 7.996 -24.590 1.00 39.81 104 CYS A CA 1
ATOM 829 C C . CYS A 1 104 ? 4.150 7.740 -23.779 1.00 39.81 104 CYS A C 1
ATOM 831 O O . CYS A 1 104 ? 3.068 7.993 -24.307 1.00 39.81 104 CYS A O 1
ATOM 833 N N . ILE A 1 105 ? 4.219 7.239 -22.542 1.00 46.53 105 ILE A N 1
ATOM 834 C CA . ILE A 1 105 ? 3.016 6.861 -21.786 1.00 46.53 105 ILE A CA 1
ATOM 835 C C . ILE A 1 105 ? 2.881 7.724 -20.528 1.00 46.53 105 ILE A C 1
ATOM 837 O O . ILE A 1 105 ? 3.697 7.637 -19.620 1.00 46.53 105 ILE A O 1
ATOM 841 N N . GLY A 1 106 ? 1.825 8.539 -20.473 1.00 43.97 106 GLY A N 1
ATOM 842 C CA . GLY A 1 106 ? 1.405 9.292 -19.286 1.00 43.97 106 GLY A CA 1
ATOM 843 C C . GLY A 1 106 ? 0.576 8.448 -18.313 1.00 43.97 106 GLY A C 1
ATOM 844 O O . GLY A 1 106 ? -0.528 8.851 -17.959 1.00 43.97 106 GLY A O 1
ATOM 845 N N . LEU A 1 107 ? 1.068 7.262 -17.945 1.00 46.50 107 LEU A N 1
ATOM 846 C CA . LEU A 1 107 ? 0.557 6.488 -16.807 1.00 46.50 107 LEU A CA 1
ATOM 847 C C . LEU A 1 107 ? 1.381 6.867 -15.569 1.00 46.50 107 LEU A C 1
ATOM 849 O O . LEU A 1 107 ? 2.589 7.079 -15.719 1.00 46.50 107 LEU A O 1
ATOM 853 N N . PRO A 1 108 ? 0.782 6.935 -14.368 1.00 53.06 108 PRO A N 1
ATOM 854 C CA . PRO A 1 108 ? 1.562 7.133 -13.155 1.00 53.06 108 PRO A CA 1
ATOM 855 C C . PRO A 1 108 ? 2.581 5.987 -12.994 1.00 53.06 108 PRO A C 1
ATOM 857 O O . PRO A 1 108 ? 2.250 4.830 -13.290 1.00 53.06 108 PRO A O 1
ATOM 860 N N . PRO A 1 109 ? 3.835 6.278 -12.606 1.00 72.56 109 PRO A N 1
ATOM 861 C CA . PRO A 1 109 ? 4.873 5.263 -12.471 1.00 72.56 109 PRO A CA 1
ATOM 862 C C . PRO A 1 109 ? 4.470 4.195 -11.451 1.00 72.56 109 PRO A C 1
ATOM 864 O O . PRO A 1 109 ? 3.892 4.510 -10.414 1.00 72.56 109 PRO A O 1
ATOM 867 N N . LEU A 1 110 ? 4.828 2.931 -11.699 1.00 78.19 110 LEU A N 1
ATOM 868 C CA . LEU A 1 110 ? 4.687 1.852 -10.708 1.00 78.19 110 LEU A CA 1
ATOM 869 C C . LEU A 1 110 ? 5.300 2.247 -9.351 1.00 78.19 110 LEU A C 1
ATOM 871 O O . LEU A 1 110 ? 4.768 1.873 -8.311 1.00 78.19 110 LEU A O 1
ATOM 875 N N . ASP A 1 111 ? 6.372 3.039 -9.373 1.00 82.25 111 ASP A N 1
ATOM 876 C CA . ASP A 1 111 ? 7.011 3.613 -8.186 1.00 82.25 111 ASP A CA 1
ATOM 877 C C . ASP A 1 111 ? 6.052 4.451 -7.332 1.00 82.25 111 ASP A C 1
ATOM 879 O O . ASP A 1 111 ? 6.073 4.361 -6.107 1.00 82.25 111 ASP A O 1
ATOM 883 N N . GLU A 1 112 ? 5.181 5.239 -7.965 1.00 86.44 112 GLU A N 1
ATOM 884 C CA . GLU A 1 112 ? 4.192 6.066 -7.269 1.00 86.44 112 GLU A CA 1
ATOM 885 C C . GLU A 1 112 ? 3.134 5.182 -6.598 1.00 86.44 112 GLU A C 1
ATOM 887 O O . GLU A 1 112 ? 2.814 5.375 -5.430 1.00 86.44 112 GLU A O 1
ATOM 892 N N . ALA A 1 113 ? 2.683 4.125 -7.283 1.00 84.62 113 ALA A N 1
ATOM 893 C CA . ALA A 1 113 ? 1.799 3.104 -6.711 1.00 84.62 113 ALA A CA 1
ATOM 894 C C . ALA A 1 113 ? 2.392 2.446 -5.467 1.00 84.62 113 ALA A C 1
ATOM 896 O O . ALA A 1 113 ? 1.715 2.277 -4.454 1.00 84.62 113 ALA A O 1
ATOM 897 N N . VAL A 1 114 ? 3.662 2.046 -5.563 1.00 89.56 114 VAL A N 1
ATOM 898 C CA . VAL A 1 114 ? 4.384 1.414 -4.459 1.00 89.56 114 VAL A CA 1
ATOM 899 C C . VAL A 1 114 ? 4.502 2.390 -3.294 1.00 89.56 114 VAL A C 1
ATOM 901 O O . VAL A 1 114 ? 4.220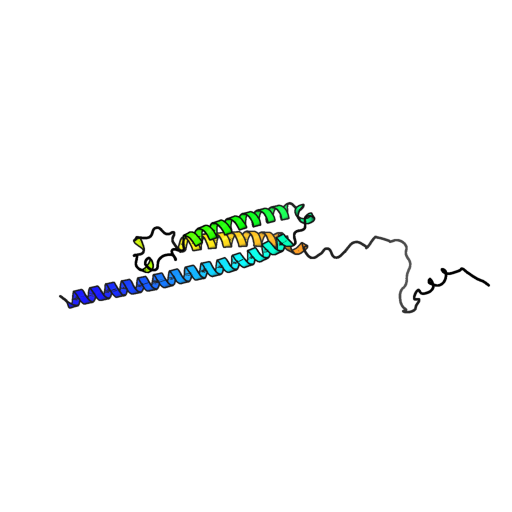 1.996 -2.167 1.00 89.56 114 VAL A O 1
ATOM 904 N N . SER A 1 115 ? 4.824 3.658 -3.558 1.00 91.44 115 SER A N 1
ATOM 905 C CA . SER A 1 115 ? 4.902 4.702 -2.531 1.00 91.44 115 SER A CA 1
ATOM 906 C C . SER A 1 115 ? 3.570 4.900 -1.798 1.00 91.44 115 SER A C 1
ATOM 908 O O . SER A 1 115 ? 3.552 4.970 -0.568 1.00 91.44 115 SER A O 1
ATOM 910 N N . GLU A 1 116 ? 2.449 4.948 -2.521 1.00 91.31 116 GLU A N 1
ATOM 911 C CA . GLU A 1 116 ? 1.116 5.071 -1.913 1.00 91.31 116 GLU A CA 1
ATOM 912 C C . GLU A 1 116 ? 0.776 3.852 -1.038 1.00 91.31 116 GLU A C 1
ATOM 914 O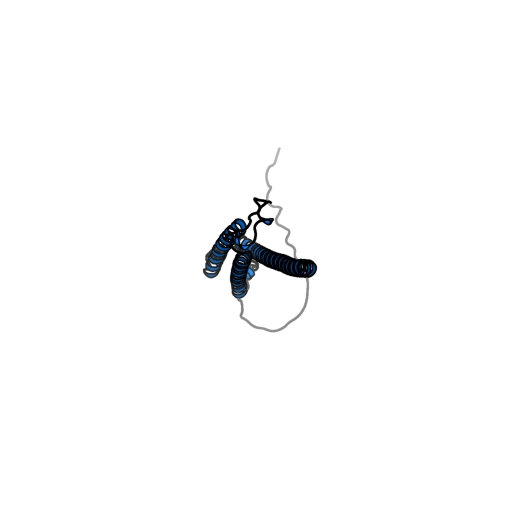 O . GLU A 1 116 ? 0.306 3.996 0.094 1.00 91.31 116 GLU A O 1
ATOM 919 N N . ILE A 1 117 ? 1.083 2.637 -1.512 1.00 93.44 117 ILE A N 1
ATOM 920 C CA . ILE A 1 117 ? 0.884 1.399 -0.741 1.00 93.44 117 ILE A CA 1
ATOM 921 C C . ILE A 1 117 ? 1.769 1.384 0.517 1.00 93.44 117 ILE A C 1
ATOM 923 O O . ILE A 1 117 ? 1.301 1.009 1.597 1.00 93.44 117 ILE A O 1
ATOM 927 N N . GLU A 1 118 ? 3.030 1.809 0.414 1.00 95.50 118 GLU A N 1
ATOM 928 C CA . GLU A 1 118 ? 3.957 1.903 1.547 1.00 95.50 118 GLU A CA 1
ATOM 929 C C . GLU A 1 118 ? 3.463 2.912 2.594 1.00 95.50 118 GLU A C 1
ATOM 931 O O . GLU A 1 118 ? 3.477 2.630 3.800 1.00 95.50 118 GLU A O 1
ATOM 936 N N . GLN A 1 119 ? 2.962 4.071 2.155 1.00 95.50 119 GLN A N 1
ATOM 937 C CA . GLN A 1 119 ? 2.383 5.075 3.045 1.00 95.50 119 GLN A CA 1
ATOM 938 C C . GLN A 1 119 ? 1.123 4.548 3.741 1.00 95.50 119 GLN A C 1
ATOM 940 O O . GLN A 1 119 ? 0.963 4.723 4.956 1.00 95.50 119 GLN A O 1
ATOM 945 N N . LEU A 1 120 ? 0.244 3.867 3.004 1.00 96.00 120 LEU A N 1
ATOM 946 C CA . LEU A 1 120 ? -0.942 3.228 3.563 1.00 96.00 120 LEU A CA 1
ATOM 947 C C . LEU A 1 120 ? -0.558 2.179 4.613 1.00 96.00 120 LEU A C 1
ATOM 949 O O . LEU A 1 120 ? -1.063 2.221 5.736 1.00 96.00 120 LEU A O 1
ATOM 953 N N . LYS A 1 121 ? 0.401 1.298 4.308 1.00 97.19 121 LYS A N 1
ATOM 954 C CA . LYS A 1 121 ? 0.933 0.314 5.260 1.00 97.19 121 LYS A CA 1
ATOM 955 C C . LYS A 1 121 ? 1.457 0.968 6.539 1.00 97.19 121 LYS A C 1
ATOM 957 O O . LYS A 1 121 ? 1.171 0.475 7.633 1.00 97.19 121 LYS A O 1
ATOM 962 N N . ALA A 1 122 ? 2.196 2.073 6.431 1.00 97.69 122 ALA A N 1
ATOM 963 C CA . ALA A 1 122 ? 2.694 2.798 7.598 1.00 97.69 122 ALA A CA 1
ATOM 964 C C . ALA A 1 122 ? 1.541 3.298 8.487 1.00 97.69 122 ALA A C 1
ATOM 966 O O . ALA A 1 122 ? 1.564 3.107 9.706 1.00 97.69 122 ALA A O 1
ATOM 967 N N . ARG A 1 123 ? 0.484 3.852 7.882 1.00 96.62 123 ARG A N 1
ATOM 968 C CA . ARG A 1 123 ? -0.711 4.316 8.607 1.00 96.62 123 ARG A CA 1
ATOM 969 C C . ARG A 1 123 ? -1.476 3.174 9.275 1.00 96.62 123 ARG A C 1
ATOM 971 O O . ARG A 1 123 ? -1.894 3.320 10.426 1.00 96.62 123 ARG A O 1
ATOM 978 N N . VAL A 1 124 ? -1.622 2.036 8.592 1.00 96.75 124 VAL A N 1
ATOM 979 C CA . VAL A 1 124 ? -2.219 0.813 9.158 1.00 96.75 124 VAL A CA 1
ATOM 980 C C . VAL A 1 124 ? -1.448 0.375 10.403 1.00 96.75 124 VAL A C 1
ATOM 982 O O . VAL A 1 124 ? -2.035 0.196 11.475 1.00 96.75 124 VAL A O 1
ATOM 985 N N . ASN A 1 125 ? -0.121 0.284 10.294 1.00 96.19 125 ASN A N 1
ATOM 986 C CA . ASN A 1 125 ? 0.747 -0.109 11.399 1.00 96.19 125 ASN A CA 1
ATOM 987 C C . ASN A 1 125 ? 0.672 0.872 12.584 1.00 96.19 125 ASN A C 1
ATOM 989 O O . ASN A 1 125 ? 0.662 0.448 13.742 1.00 96.19 125 ASN A O 1
ATOM 993 N N . ASP A 1 126 ? 0.556 2.176 12.326 1.00 95.44 126 ASP A N 1
ATOM 994 C CA . ASP A 1 126 ? 0.383 3.186 13.374 1.00 95.44 126 ASP A CA 1
ATOM 995 C C . ASP A 1 126 ? -0.949 3.030 14.121 1.00 95.44 126 ASP A C 1
ATOM 997 O O . ASP A 1 126 ? -0.997 3.144 15.353 1.00 95.44 126 ASP A O 1
ATOM 1001 N N . VAL A 1 127 ? -2.047 2.752 13.407 1.00 94.19 127 VAL A N 1
ATOM 1002 C CA . VAL A 1 127 ? -3.362 2.470 14.013 1.00 94.19 127 VAL A CA 1
ATOM 1003 C C . VAL A 1 127 ? -3.297 1.215 14.884 1.00 94.19 127 VAL A C 1
ATOM 1005 O O . VAL A 1 127 ? -3.761 1.237 16.030 1.00 94.19 127 VAL A O 1
ATOM 1008 N N . SER A 1 128 ? -2.664 0.155 14.384 1.00 91.38 128 SER A N 1
ATOM 1009 C CA . SER A 1 128 ? -2.487 -1.112 15.098 1.00 91.38 128 SER A CA 1
ATOM 1010 C C . SER A 1 128 ? -1.581 -0.991 16.328 1.00 91.38 128 SER A C 1
ATOM 1012 O O . SER A 1 128 ? -1.907 -1.454 17.425 1.00 91.38 128 SER A O 1
ATOM 1014 N N . THR A 1 129 ? -0.479 -0.252 16.210 1.00 92.88 129 THR A N 1
ATOM 1015 C CA . THR A 1 129 ? 0.444 0.005 17.322 1.00 92.88 129 THR A CA 1
ATOM 1016 C C . THR A 1 129 ? -0.238 0.791 18.439 1.00 92.88 129 THR A C 1
ATOM 1018 O O . THR A 1 129 ? -0.060 0.486 19.621 1.00 92.88 129 THR A O 1
ATOM 1021 N N . ARG A 1 130 ? -1.051 1.800 18.097 1.00 89.56 130 ARG A N 1
ATOM 1022 C CA . ARG A 1 130 ? -1.826 2.557 19.094 1.00 89.56 130 ARG A CA 1
ATOM 1023 C C . ARG A 1 130 ? -2.869 1.676 19.767 1.00 89.56 130 ARG A C 1
ATOM 1025 O O . ARG A 1 130 ? -3.010 1.743 20.984 1.00 89.56 130 ARG A O 1
ATOM 1032 N N . ASN A 1 131 ? -3.549 0.827 19.006 1.00 86.19 131 ASN A N 1
ATOM 1033 C CA . ASN A 1 131 ? -4.482 -0.153 19.545 1.00 86.19 131 ASN A CA 1
ATOM 1034 C C . ASN A 1 131 ? -3.830 -1.079 20.583 1.00 86.19 131 ASN A C 1
ATOM 1036 O O . ASN A 1 131 ? -4.350 -1.208 21.692 1.00 86.19 131 ASN A O 1
ATOM 1040 N N . SER A 1 132 ? -2.663 -1.644 20.258 1.00 84.50 132 SER A N 1
ATOM 1041 C CA . SER A 1 132 ? -1.876 -2.479 21.176 1.00 84.50 132 SER A CA 1
ATOM 1042 C C . SER A 1 132 ? -1.432 -1.700 22.416 1.00 84.50 132 SER A C 1
ATOM 1044 O O . SER A 1 132 ? -1.554 -2.182 23.537 1.00 84.50 132 SER A O 1
ATOM 1046 N N . ARG A 1 133 ? -0.992 -0.448 22.245 1.00 89.19 133 ARG A N 1
ATOM 1047 C CA . ARG A 1 133 ? -0.567 0.424 23.352 1.00 89.19 133 ARG A CA 1
ATOM 1048 C C . ARG A 1 133 ? -1.695 0.742 24.335 1.00 89.19 133 ARG A C 1
ATOM 1050 O O . ARG A 1 133 ? -1.443 0.851 25.531 1.00 89.19 133 ARG A O 1
ATOM 1057 N N . TYR A 1 134 ? -2.917 0.910 23.835 1.00 84.69 134 TYR A N 1
ATOM 1058 C CA . TYR A 1 134 ? -4.095 1.205 24.654 1.00 84.69 134 TYR A CA 1
ATOM 1059 C C . TYR A 1 134 ? -4.917 -0.037 25.013 1.00 84.69 134 TYR A C 1
ATOM 1061 O O . TYR A 1 134 ? -5.945 0.106 25.670 1.00 84.69 134 TYR A O 1
ATOM 1069 N N . ASN A 1 135 ? -4.459 -1.239 24.639 1.00 81.00 135 ASN A N 1
ATOM 1070 C CA . ASN A 1 135 ? -5.074 -2.514 25.011 1.00 81.00 135 ASN A CA 1
ATOM 1071 C C . ASN A 1 135 ? -6.575 -2.603 24.667 1.00 81.00 135 ASN A C 1
ATOM 1073 O O . ASN A 1 135 ? -7.363 -3.185 25.412 1.00 81.00 135 ASN A O 1
ATOM 1077 N N . LEU A 1 136 ? -7.001 -2.029 23.535 1.00 75.25 136 LEU A N 1
ATOM 1078 C CA . LEU A 1 136 ? -8.437 -1.962 23.218 1.00 75.25 136 LEU A CA 1
ATOM 1079 C C . LEU A 1 136 ? -9.033 -3.357 22.961 1.00 75.25 136 LEU A C 1
ATOM 1081 O O . LEU A 1 136 ? -10.178 -3.603 23.338 1.00 75.25 136 LEU A O 1
ATOM 1085 N N . ILE A 1 137 ? -8.243 -4.280 22.393 1.00 70.88 137 ILE A N 1
ATOM 1086 C CA . ILE A 1 137 ? -8.655 -5.661 22.074 1.00 70.88 137 ILE A CA 1
ATOM 1087 C C . ILE A 1 137 ? -8.635 -6.586 23.307 1.00 70.88 137 ILE A C 1
ATOM 1089 O O . ILE A 1 137 ? -9.452 -7.501 23.396 1.00 70.88 137 ILE A O 1
ATOM 1093 N N . SER A 1 138 ? -7.749 -6.369 24.287 1.00 64.19 138 SER A N 1
ATOM 1094 C CA . SER A 1 138 ? -7.512 -7.339 25.375 1.00 64.19 138 SER A CA 1
ATOM 1095 C C . SER A 1 138 ? -8.665 -7.472 26.373 1.00 64.19 138 SER A C 1
ATOM 1097 O O . SER A 1 138 ? -8.724 -8.439 27.125 1.00 64.19 138 SER A O 1
ATOM 1099 N N . ASP A 1 139 ? -9.586 -6.513 26.401 1.00 57.31 139 ASP A N 1
ATOM 1100 C CA . ASP A 1 139 ? -10.710 -6.517 27.339 1.00 57.31 139 ASP A CA 1
ATOM 1101 C C . ASP A 1 139 ? -11.933 -7.299 26.792 1.00 57.31 139 ASP A C 1
ATOM 1103 O O . ASP A 1 139 ? -12.886 -7.583 27.518 1.00 57.31 139 ASP A O 1
ATOM 1107 N N . SER A 1 140 ? -11.906 -7.731 25.522 1.00 53.88 140 SER A N 1
ATOM 1108 C CA . SER A 1 140 ? -13.004 -8.485 24.886 1.00 53.88 140 SER A CA 1
ATOM 1109 C C . SER A 1 140 ? -13.226 -9.904 25.443 1.00 53.88 140 SER A C 1
ATOM 1111 O O . SER A 1 140 ? -14.159 -10.575 25.011 1.00 53.88 140 SER A O 1
ATOM 1113 N N . GLY A 1 141 ? -12.413 -10.371 26.401 1.00 51.38 141 GLY A N 1
ATOM 1114 C CA . GLY A 1 141 ? -12.454 -11.750 26.912 1.00 51.38 141 GLY A CA 1
ATOM 1115 C C . GLY A 1 141 ? -12.660 -11.941 28.419 1.00 51.38 141 GLY A C 1
ATOM 1116 O O . GLY A 1 141 ? -12.842 -13.079 28.842 1.00 51.38 141 GLY A O 1
ATOM 1117 N N . SER A 1 142 ? -12.671 -10.889 29.247 1.00 46.53 142 SER A N 1
ATOM 1118 C CA . SER A 1 142 ? -12.587 -11.062 30.711 1.00 46.53 142 SER A CA 1
ATOM 1119 C C . SER A 1 142 ? -13.638 -10.271 31.490 1.00 46.53 142 SER A C 1
ATOM 1121 O O . SER A 1 142 ? -13.319 -9.464 32.355 1.00 46.53 142 SER A O 1
ATOM 1123 N N . LYS A 1 143 ? -14.919 -10.578 31.270 1.00 46.81 143 LYS A N 1
ATOM 1124 C CA . LYS A 1 143 ? -15.921 -10.491 32.349 1.00 46.81 143 LYS A CA 1
ATOM 1125 C C . LYS A 1 143 ? -16.356 -11.902 32.750 1.00 46.81 143 LYS A C 1
ATOM 1127 O O . LYS A 1 143 ? -17.518 -12.270 32.632 1.00 46.81 143 LYS A O 1
ATOM 1132 N N . ALA A 1 144 ? -15.408 -12.699 33.243 1.00 40.97 144 ALA A N 1
ATOM 1133 C CA . ALA A 1 144 ? -15.739 -13.790 34.150 1.00 40.97 144 ALA A CA 1
ATOM 1134 C C . ALA A 1 144 ? -15.843 -13.192 35.560 1.00 40.97 144 ALA A C 1
ATOM 1136 O O . ALA A 1 144 ? -14.886 -12.622 36.077 1.00 40.97 144 ALA A O 1
ATOM 1137 N N . ALA A 1 145 ? -17.050 -13.258 36.115 1.00 46.72 145 ALA A N 1
ATOM 1138 C CA . ALA A 1 145 ? -17.466 -12.802 37.434 1.00 46.72 145 ALA A CA 1
ATOM 1139 C C . ALA A 1 145 ? -16.360 -12.775 38.510 1.00 46.72 145 ALA A C 1
ATOM 1141 O O . ALA A 1 145 ? -15.992 -13.805 39.067 1.00 46.72 145 ALA A O 1
ATOM 1142 N N . VAL A 1 146 ? -15.923 -11.577 38.901 1.00 43.12 146 VAL A N 1
ATOM 1143 C CA . VAL A 1 146 ? -15.337 -11.347 40.228 1.00 43.12 146 VAL A CA 1
ATOM 1144 C C . VAL A 1 146 ? -16.202 -10.309 40.925 1.00 43.12 146 VAL A C 1
ATOM 1146 O O . VAL A 1 146 ? -15.862 -9.137 41.024 1.00 43.12 146 VAL A O 1
ATOM 1149 N N . MET A 1 147 ? -17.380 -10.740 41.372 1.00 45.78 147 MET A N 1
ATOM 1150 C CA . MET A 1 147 ? -18.125 -9.996 42.381 1.00 45.78 147 MET A CA 1
ATOM 1151 C C . MET A 1 147 ? -18.895 -10.956 43.284 1.00 45.78 147 MET A C 1
ATOM 1153 O O . MET A 1 147 ? -20.092 -11.148 43.124 1.00 45.78 147 MET A O 1
ATOM 1157 N N . GLN A 1 148 ? -18.176 -11.563 44.231 1.00 40.09 148 GLN A N 1
ATOM 1158 C CA . GLN A 1 148 ? -18.636 -11.733 45.613 1.00 40.09 148 GLN A CA 1
ATOM 1159 C C . GLN A 1 148 ? -17.486 -12.251 46.486 1.00 40.09 148 GLN A C 1
ATOM 1161 O O . GLN A 1 148 ? -17.278 -13.448 46.643 1.00 40.09 148 GLN A O 1
ATOM 1166 N N . GLN A 1 149 ? -16.763 -11.329 47.117 1.00 37.97 149 GLN A N 1
ATOM 1167 C CA . GLN A 1 149 ? -16.289 -11.577 48.474 1.00 37.97 149 GLN A CA 1
ATOM 1168 C C . GLN A 1 149 ? -16.633 -10.346 49.303 1.00 37.97 149 GLN A C 1
ATOM 1170 O O . GLN A 1 149 ? -15.910 -9.354 49.344 1.00 37.97 149 GLN A O 1
ATOM 1175 N N . GLN A 1 150 ? -17.832 -10.394 49.875 1.00 39.72 150 GLN A N 1
ATOM 1176 C CA . GLN A 1 150 ? -18.328 -9.398 50.806 1.00 39.72 150 GLN A CA 1
ATOM 1177 C C . GLN A 1 150 ? -17.749 -9.696 52.192 1.00 39.72 150 GLN A C 1
ATOM 1179 O O . GLN A 1 150 ? -17.682 -10.848 52.620 1.00 39.72 150 GLN A O 1
ATOM 1184 N N . MET A 1 151 ? -17.278 -8.636 52.841 1.00 40.50 151 MET A N 1
ATOM 1185 C CA . MET A 1 151 ? -16.614 -8.627 54.140 1.00 40.50 151 MET A CA 1
ATOM 1186 C C . MET A 1 151 ? -17.444 -9.284 55.252 1.00 40.50 151 MET A C 1
ATOM 1188 O O . MET A 1 151 ? -18.632 -8.995 55.381 1.00 40.50 151 MET A O 1
ATOM 1192 N N . ALA A 1 152 ? -16.783 -10.048 56.126 1.00 33.12 152 ALA A N 1
ATOM 1193 C CA . ALA A 1 152 ? -17.220 -10.261 57.506 1.00 33.12 152 ALA A CA 1
ATOM 1194 C C . ALA A 1 152 ? -16.022 -10.607 58.414 1.00 33.12 152 ALA A C 1
ATOM 1196 O O . ALA A 1 152 ? -15.452 -11.689 58.324 1.00 33.12 152 ALA A O 1
ATOM 1197 N N . VAL A 1 153 ? -15.659 -9.679 59.302 1.00 34.47 153 VAL A N 1
ATOM 1198 C CA . VAL A 1 153 ? -14.882 -9.876 60.546 1.00 34.47 153 VAL A CA 1
ATOM 1199 C C . VAL A 1 153 ? -15.552 -8.911 61.547 1.00 34.47 153 VAL A C 1
ATOM 1201 O O . VAL A 1 153 ? -15.822 -7.784 61.119 1.00 34.47 153 VAL A O 1
ATOM 1204 N N . PRO A 1 154 ? -15.899 -9.286 62.808 1.00 44.06 154 PRO A N 1
ATOM 1205 C CA . PRO A 1 154 ? -14.896 -9.669 63.815 1.00 44.06 154 PRO A CA 1
ATOM 1206 C C . PRO A 1 154 ? -15.289 -10.673 64.925 1.00 44.06 154 PRO A C 1
ATOM 1208 O O . PRO A 1 154 ? -16.452 -10.826 65.279 1.00 44.06 154 PRO A O 1
ATOM 1211 N N . GLY A 1 155 ? -14.265 -11.266 65.562 1.00 32.47 155 GLY A N 1
ATOM 1212 C CA . GLY A 1 155 ? -14.348 -11.820 66.927 1.00 32.47 155 GLY A CA 1
ATOM 1213 C C . GLY A 1 155 ? -13.525 -13.094 67.161 1.00 32.47 155 GLY A C 1
ATOM 1214 O O . GLY A 1 155 ? -13.770 -14.108 66.528 1.00 32.47 155 GLY A O 1
ATOM 1215 N N . ALA A 1 156 ? -12.541 -13.033 68.060 1.00 34.72 156 ALA A N 1
ATOM 1216 C CA . ALA A 1 156 ? -11.432 -13.979 68.240 1.00 34.72 156 ALA A CA 1
ATOM 1217 C C . ALA A 1 156 ? -11.728 -15.253 69.069 1.00 34.72 156 ALA A C 1
ATOM 1219 O O . ALA A 1 156 ? -12.456 -15.172 70.052 1.00 34.72 156 ALA A O 1
ATOM 1220 N N . SER A 1 157 ? -11.050 -16.375 68.750 1.00 30.38 157 SER A N 1
ATOM 1221 C CA . SER A 1 157 ? -10.275 -17.227 69.693 1.00 30.38 157 SER A CA 1
ATOM 1222 C C . SER A 1 157 ? -9.872 -18.599 69.097 1.00 30.38 157 SER A C 1
ATOM 1224 O O . SER A 1 157 ? -10.713 -19.470 68.925 1.00 30.38 157 SER A O 1
ATOM 1226 N N . LEU A 1 158 ? -8.558 -18.762 68.875 1.00 33.00 158 LEU A N 1
ATOM 1227 C CA . LEU A 1 158 ? -7.685 -19.945 69.065 1.00 33.00 158 LEU A CA 1
ATOM 1228 C C . LEU A 1 158 ? -8.108 -21.357 68.587 1.00 33.00 158 LEU A C 1
ATOM 1230 O O . LEU A 1 158 ? -8.963 -22.002 69.182 1.00 33.00 158 LEU A O 1
ATOM 1234 N N . GLY A 1 159 ? -7.288 -21.910 67.677 1.00 30.53 159 GLY A N 1
ATOM 1235 C CA . GLY A 1 159 ? -6.934 -23.340 67.642 1.00 30.53 159 GLY A CA 1
ATOM 1236 C C . GLY A 1 159 ? -7.422 -24.127 66.419 1.00 30.53 159 GLY A C 1
ATOM 1237 O O . GLY A 1 159 ? -8.614 -24.328 66.236 1.00 30.53 159 GLY A O 1
ATOM 1238 N N . ALA A 1 160 ? -6.487 -24.632 65.612 1.00 28.80 160 ALA A N 1
ATOM 1239 C CA . ALA A 1 160 ? -6.702 -25.626 64.549 1.00 28.80 160 ALA A CA 1
ATOM 1240 C C . ALA A 1 160 ? -5.850 -26.885 64.860 1.00 28.80 160 ALA A C 1
ATOM 1242 O O . ALA A 1 160 ? -5.005 -26.780 65.756 1.00 28.80 160 ALA A O 1
ATOM 1243 N N . PRO A 1 161 ? -5.915 -28.015 64.110 1.00 48.69 161 PRO A N 1
ATOM 1244 C CA . PRO A 1 161 ? -6.828 -28.396 63.016 1.00 48.69 161 PRO A CA 1
ATOM 1245 C C . PRO A 1 161 ? -7.367 -29.862 63.097 1.00 48.69 161 PRO A C 1
ATOM 1247 O O . PRO A 1 161 ? -7.048 -30.612 64.013 1.00 48.69 161 PRO A O 1
ATOM 1250 N N . ALA A 1 162 ? -8.087 -30.259 62.033 1.00 29.48 162 ALA A N 1
ATOM 1251 C CA . ALA A 1 162 ? -8.421 -31.617 61.554 1.00 29.48 162 ALA A CA 1
ATOM 1252 C C . ALA A 1 162 ? -9.682 -32.298 62.133 1.00 29.48 162 ALA A C 1
ATOM 1254 O O . ALA A 1 162 ? -9.738 -32.638 63.305 1.00 29.48 162 ALA A O 1
ATOM 1255 N N . PHE A 1 163 ? -10.689 -32.579 61.295 1.00 30.72 163 PHE A N 1
ATOM 1256 C CA . PHE A 1 163 ? -10.816 -33.834 60.536 1.00 30.72 163 PHE A CA 1
ATOM 1257 C C . PHE A 1 163 ? -12.022 -33.790 59.571 1.00 30.72 163 PHE A C 1
ATOM 1259 O O . PHE A 1 163 ? -12.991 -33.066 59.774 1.00 30.72 163 PHE A O 1
ATOM 1266 N N . ASN A 1 164 ? -11.884 -34.556 58.490 1.00 36.31 164 ASN A N 1
ATOM 1267 C CA . ASN A 1 164 ? -12.806 -34.792 57.375 1.00 36.31 164 ASN A CA 1
ATOM 1268 C C . ASN A 1 164 ? -14.092 -35.571 57.750 1.00 36.31 164 ASN A C 1
ATOM 1270 O O . ASN A 1 164 ? -14.078 -36.332 58.711 1.00 36.31 164 ASN A O 1
ATOM 1274 N N . MET A 1 165 ? -15.082 -35.512 56.833 1.00 32.62 165 MET A N 1
ATOM 1275 C CA . MET A 1 165 ? -16.299 -36.357 56.684 1.00 32.62 165 MET A CA 1
ATOM 1276 C C . MET A 1 165 ? -17.419 -36.067 57.708 1.00 32.62 165 MET A C 1
ATOM 1278 O O . MET A 1 165 ? -17.144 -35.868 58.876 1.00 32.62 165 MET A O 1
ATOM 1282 N N . LEU A 1 166 ? -18.717 -36.002 57.382 1.00 36.50 166 LEU A N 1
ATOM 1283 C CA . LEU A 1 166 ? -19.532 -36.831 56.489 1.00 36.50 166 LEU A CA 1
ATOM 1284 C C . LEU A 1 166 ? -20.940 -36.189 56.311 1.00 36.50 166 LEU A C 1
ATOM 1286 O O . LEU A 1 166 ? -21.449 -35.594 57.252 1.00 36.50 166 LEU A O 1
ATOM 1290 N N . ALA A 1 167 ? -21.531 -36.392 55.124 1.00 31.80 167 ALA A N 1
ATOM 1291 C CA . ALA A 1 167 ? -22.957 -36.520 54.750 1.00 31.80 167 ALA A CA 1
ATOM 1292 C C . ALA A 1 167 ? -24.044 -35.535 55.247 1.00 31.80 167 ALA A C 1
ATOM 1294 O O . ALA A 1 167 ? -24.295 -35.408 56.433 1.00 31.80 167 ALA A O 1
ATOM 1295 N N . GLU A 1 168 ? -24.849 -35.014 54.308 1.00 40.75 168 GLU A N 1
ATOM 1296 C CA . GLU A 1 168 ? -26.202 -35.555 54.057 1.00 40.75 168 GLU A CA 1
ATOM 1297 C C . GLU A 1 168 ? -26.844 -34.923 52.809 1.00 40.75 168 GLU A C 1
ATOM 1299 O O . GLU A 1 168 ? -26.953 -33.706 52.659 1.00 40.75 168 GLU A O 1
ATOM 1304 N N . SER A 1 169 ? -27.245 -35.788 51.878 1.00 39.75 169 SER A N 1
ATOM 1305 C CA . SER A 1 169 ? -27.960 -35.464 50.647 1.00 39.75 169 SER A CA 1
ATOM 1306 C C . SER A 1 169 ? -29.464 -35.351 50.899 1.00 39.75 169 SER A C 1
ATOM 1308 O O . SER A 1 169 ? -30.084 -36.196 51.539 1.00 39.75 169 SER A O 1
ATOM 1310 N N . ARG A 1 170 ? -30.033 -34.293 50.332 1.00 45.19 170 ARG A N 1
ATOM 1311 C CA . ARG A 1 170 ? -31.428 -33.856 50.360 1.00 45.19 170 ARG A CA 1
ATOM 1312 C C . ARG A 1 170 ? -32.295 -34.723 49.445 1.00 45.19 170 ARG A C 1
ATOM 1314 O O . ARG A 1 170 ? -32.197 -34.549 48.242 1.00 45.19 170 ARG A O 1
ATOM 1321 N N . ASP A 1 171 ? -33.177 -35.561 49.995 1.00 40.50 171 ASP A N 1
ATOM 1322 C CA . ASP A 1 171 ? -34.294 -36.155 49.238 1.00 40.50 171 ASP A CA 1
ATOM 1323 C C . ASP A 1 171 ? -35.459 -36.596 50.146 1.00 40.50 171 ASP A C 1
ATOM 1325 O O . ASP A 1 171 ? -35.549 -37.743 50.574 1.00 40.50 171 ASP A O 1
ATOM 1329 N N . ALA A 1 172 ? -36.393 -35.679 50.425 1.00 36.22 172 ALA A N 1
ATOM 1330 C CA . ALA A 1 172 ? -37.730 -36.008 50.938 1.00 36.22 172 ALA A CA 1
ATOM 1331 C C . ALA A 1 172 ? -38.717 -34.838 50.749 1.00 36.22 172 ALA A C 1
ATOM 1333 O O . ALA A 1 172 ? -39.211 -34.257 51.709 1.00 36.22 172 ALA A O 1
ATOM 1334 N N . ALA A 1 173 ? -39.024 -34.470 49.502 1.00 37.81 173 ALA A N 1
ATOM 1335 C CA . ALA A 1 173 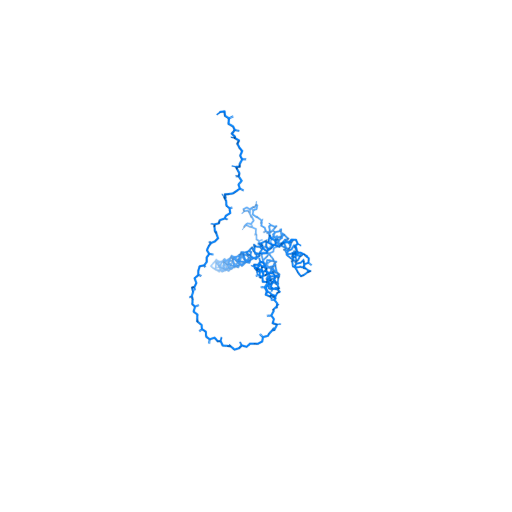? -40.131 -33.553 49.200 1.00 37.81 173 ALA A CA 1
ATOM 1336 C C . ALA A 1 173 ? -40.796 -33.903 47.860 1.00 37.81 173 ALA A C 1
ATOM 1338 O O . ALA A 1 173 ? -40.817 -33.105 46.928 1.00 37.81 173 ALA A O 1
ATOM 1339 N N . ARG A 1 174 ? -41.322 -35.130 47.734 1.00 48.81 174 ARG A N 1
ATOM 1340 C CA . ARG A 1 174 ? -42.170 -35.512 46.587 1.00 48.81 174 ARG A CA 1
ATOM 1341 C C . ARG A 1 174 ? -43.257 -36.547 46.900 1.00 48.81 174 ARG A C 1
ATOM 1343 O O . ARG A 1 174 ? -43.578 -37.374 46.057 1.00 48.81 174 ARG A O 1
ATOM 1350 N N . ARG A 1 175 ? -43.860 -36.508 48.096 1.00 45.28 175 ARG A N 1
ATOM 1351 C CA . ARG A 1 175 ? -45.093 -37.272 48.386 1.00 45.28 175 ARG A CA 1
ATOM 1352 C C . ARG A 1 175 ? -46.067 -36.540 49.307 1.00 45.28 175 ARG A C 1
ATOM 1354 O O . ARG A 1 175 ? -46.439 -37.078 50.337 1.00 45.28 175 ARG A O 1
ATOM 1361 N N . GLN A 1 176 ? -46.506 -35.346 48.919 1.00 44.22 176 GLN A N 1
ATOM 1362 C CA . GLN A 1 176 ? -47.818 -34.821 49.319 1.00 44.22 176 GLN 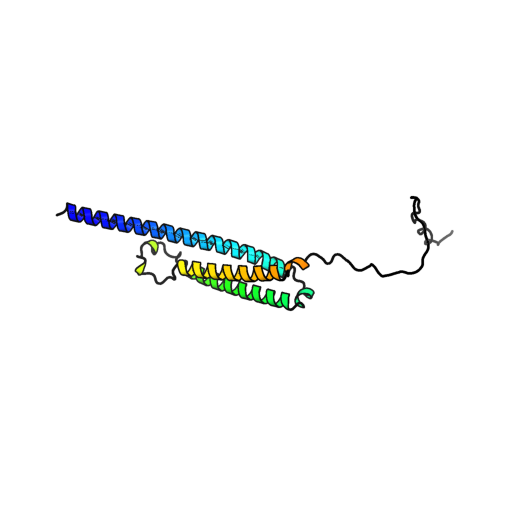A CA 1
ATOM 1363 C C . GLN A 1 176 ? -48.344 -33.891 48.220 1.00 44.22 176 GLN A C 1
ATOM 1365 O O . GLN A 1 176 ? -48.191 -32.681 48.299 1.00 44.22 176 GLN A O 1
ATOM 1370 N N . GLN A 1 177 ? -48.920 -34.473 47.170 1.00 43.91 177 GLN A N 1
ATOM 1371 C CA . GLN A 1 177 ? -49.980 -33.866 46.360 1.00 43.91 177 GLN A CA 1
ATOM 1372 C C . GLN A 1 177 ? -50.599 -34.984 45.516 1.00 43.91 177 GLN A C 1
ATOM 1374 O O . GLN A 1 177 ? -49.935 -35.561 44.661 1.00 43.91 177 GLN A O 1
ATOM 1379 N N . GLY A 1 178 ? -51.845 -35.335 45.831 1.00 39.81 178 GLY A N 1
ATOM 1380 C CA . GLY A 1 178 ? -52.602 -36.379 45.142 1.00 39.81 178 GLY A CA 1
ATOM 1381 C C . GLY A 1 178 ? -53.559 -37.135 46.063 1.00 39.81 178 GLY A C 1
ATOM 1382 O O . 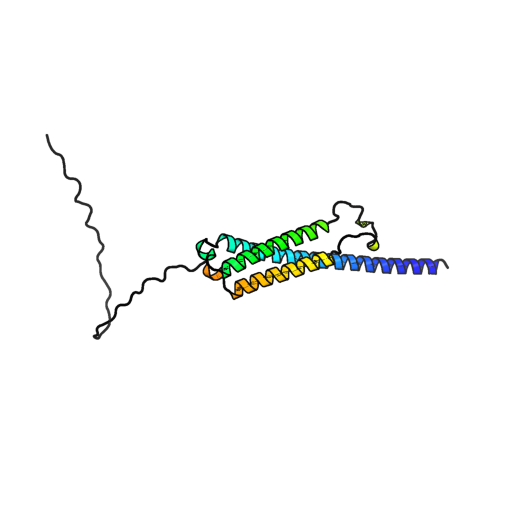GLY A 1 178 ? -53.504 -38.358 46.120 1.00 39.81 178 GLY A O 1
ATOM 1383 N N . LEU A 1 179 ? -54.390 -36.415 46.824 1.00 44.03 179 LEU A N 1
ATOM 1384 C CA . LEU A 1 179 ? -55.564 -36.971 47.504 1.00 44.03 179 LEU A CA 1
ATOM 1385 C C . LEU A 1 179 ? -56.820 -36.659 46.681 1.00 44.03 179 LEU A C 1
ATOM 1387 O O . LEU A 1 179 ? -56.983 -35.533 46.217 1.00 44.03 179 LEU A O 1
ATOM 1391 N N . GLY A 1 180 ? -57.716 -37.646 46.601 1.00 38.09 180 GLY A N 1
ATOM 1392 C CA . GLY A 1 180 ? -59.070 -37.570 46.039 1.00 38.09 180 GLY A CA 1
ATOM 1393 C C . GLY A 1 180 ? -59.165 -38.380 44.743 1.00 38.09 180 GLY A C 1
ATOM 1394 O O . GLY A 1 180 ? -58.424 -38.107 43.813 1.00 38.09 180 GLY A O 1
ATOM 1395 N N . ILE A 1 181 ? -60.044 -39.368 44.572 1.00 39.97 181 ILE A N 1
ATOM 1396 C CA . ILE A 1 181 ? -61.438 -39.491 45.026 1.00 39.97 181 ILE A CA 1
ATOM 1397 C C . ILE A 1 181 ? -61.796 -41.000 45.117 1.00 39.97 181 ILE A C 1
ATOM 1399 O O . ILE A 1 181 ? -61.270 -41.813 44.363 1.00 39.97 181 ILE A O 1
ATOM 1403 N N . SER A 1 182 ? -62.695 -41.358 46.034 1.00 41.66 182 SER A N 1
ATOM 1404 C CA . SER A 1 182 ? -63.363 -42.666 46.230 1.00 41.66 182 SER A CA 1
ATOM 1405 C C . SER A 1 182 ? -64.862 -42.380 46.487 1.00 41.66 182 SER A C 1
ATOM 1407 O O . SER A 1 182 ? -65.152 -41.206 46.752 1.00 41.66 182 SER A O 1
ATOM 1409 N N . PRO A 1 183 ? -65.817 -43.336 46.575 1.00 54.62 183 PRO A N 1
ATOM 1410 C CA . PRO A 1 183 ? -65.887 -44.741 46.124 1.00 54.62 183 PRO A CA 1
ATOM 1411 C C . PRO A 1 183 ? -67.174 -45.052 45.305 1.00 54.62 183 PRO A C 1
ATOM 1413 O O . PRO A 1 183 ? -68.037 -44.198 45.097 1.00 54.62 183 PRO A O 1
ATOM 1416 N N . SER A 1 184 ? -67.348 -46.323 44.924 1.00 51.22 184 SER A N 1
ATOM 1417 C CA . SER A 1 184 ? -68.632 -47.048 45.007 1.00 51.22 184 SER A CA 1
ATOM 1418 C C . SER A 1 184 ? -68.424 -48.317 45.824 1.00 51.22 184 SER A C 1
ATOM 1420 O O . SER A 1 184 ? -67.281 -48.830 45.784 1.00 51.22 184 SER A O 1
#

pLDDT: mean 71.07, std 22.73, range [28.8, 97.69]

InterPro domains:
  IPR038005 Virus X resistance protein-like, coiled-coil domain [cd14798] (9-128)
  IPR041118 Disease resistance, N-terminal [PF18052] (12-86)

Secondary structure (DSSP, 8-state):
-HHHHHHHHHHHHHHHHHHHHHHHHHHHHHHHHHHHHHHHHHHHHHHHHHHHHH--TTGGGSHHHHHHHHHHHHHHHHHHHHHHHHHHT--TT-TTGGGS-GGG--SPPHHHHHHHHHHHHHHHHHHHHHHHHHTTTGGGG---------------------------------S---------

Organism: Triticum turgidum subsp. durum (NCBI:txid4567)

Radius of gyration: 36.72 Å; chains: 1; bounding box: 103×56×112 Å